Protein AF-A0A973DVW7-F1 (afdb_monomer)

Sequence (199 aa):
SVHVRGVDGTDPVAVGAATQEGRRRCHQLAQFLRSDVPGFEAAHMAMLSPTVGVRETRKLQGMYRVTGADLAQATKFADGIVACDNPIDDVMRAEGDMTHDAAIGAGEYYTIPFRSLLPEHIDNLMFAGRILSADPVAFASVRGMPQCMAMGQATGTAAAMAVRGGLRVQEVSHAALVEALIGQGINRIGGADTRPHAA

Solvent-accessible surface area (backbone atoms only — not comparable to full-atom values): 11500 Å² total; per-residue (Å²): 137,83,86,82,80,95,62,55,64,83,38,71,67,48,42,50,54,46,26,52,52,47,51,53,53,51,52,51,50,55,48,46,40,35,77,74,37,91,91,26,67,87,64,75,88,87,79,76,74,96,58,65,84,75,90,70,76,83,61,50,71,27,69,31,65,45,36,47,64,45,42,56,67,33,33,59,32,62,41,6,62,34,58,45,69,60,44,36,54,59,85,80,58,97,62,93,68,86,60,81,51,65,45,45,62,93,92,51,50,23,36,47,41,51,50,20,30,29,44,79,84,50,54,86,51,73,51,51,32,85,41,41,16,45,39,77,60,26,44,42,28,67,50,44,69,70,46,23,52,38,36,40,54,49,50,54,53,46,49,56,50,14,66,75,67,75,42,40,58,85,67,47,56,50,63,61,46,37,52,53,41,41,75,72,70,53,66,53,44,41,43,46,90,61,69,80,81,82,128

Radius of gyration: 20.77 Å; Cα contacts (8 Å, |Δi|>4): 286; chains: 1; bounding box: 51×30×54 Å

Foldseek 3Di:
DDDDPPFAPVDPVSQVVVFVVRVVVVVVVLVCCCPPPPPCVVPDDPDDDPTDDDDDHAAAAFPDAAELVQLLVLAADLLFQDKFQFFQQPPHDPDDDRDSPRSYDVPGIHGDGLRQQHHPPQQLDGHFALRGRYDNRVSSGQRDPVNRVSRVVLQVLLNVQCVVVVGGSVPRDSNVSQVVSVVVVDPPHRRDNGDDDPD

Mean predicted aligned error: 6.83 Å

pLDDT: mean 88.03, std 15.7, range [36.12, 98.56]

Structure (mmCIF, N/CA/C/O backbone):
data_AF-A0A973DVW7-F1
#
_entry.id   AF-A0A973DVW7-F1
#
loop_
_atom_site.group_PDB
_atom_site.id
_atom_site.type_symbol
_atom_site.label_atom_id
_atom_site.label_alt_id
_atom_site.label_comp_id
_atom_site.label_asym_id
_atom_site.label_entity_id
_atom_site.label_seq_id
_atom_site.pdbx_PDB_ins_code
_atom_site.Cartn_x
_atom_site.Cartn_y
_atom_site.Cartn_z
_atom_site.occupancy
_atom_site.B_iso_or_equiv
_atom_site.auth_seq_id
_atom_site.auth_comp_id
_atom_site.auth_asym_id
_atom_site.auth_atom_id
_atom_site.pdbx_PDB_model_num
ATOM 1 N N . SER A 1 1 ? 13.465 -0.119 -17.360 1.00 72.81 1 SER A N 1
ATOM 2 C CA . SER A 1 1 ? 12.097 -0.526 -17.754 1.00 72.81 1 SER A CA 1
ATOM 3 C C . SER A 1 1 ? 11.571 0.451 -18.792 1.00 72.81 1 SER A C 1
ATOM 5 O O . SER A 1 1 ? 12.087 1.558 -18.877 1.00 72.81 1 SER A O 1
ATOM 7 N N . VAL A 1 2 ? 10.572 0.064 -19.587 1.00 86.94 2 VAL A N 1
ATOM 8 C CA . VAL A 1 2 ? 9.832 1.003 -20.448 1.00 86.94 2 VAL A CA 1
ATOM 9 C C . VAL A 1 2 ? 8.499 1.338 -19.791 1.00 86.94 2 VAL A C 1
ATOM 11 O O . VAL A 1 2 ? 7.902 0.484 -19.135 1.00 86.94 2 VAL A O 1
ATOM 14 N N . HIS A 1 3 ? 8.027 2.568 -19.970 1.00 88.56 3 HIS A N 1
ATOM 15 C CA . HIS A 1 3 ? 6.759 3.029 -19.411 1.00 88.56 3 HIS A CA 1
ATOM 16 C C . HIS A 1 3 ? 5.823 3.477 -20.531 1.00 88.56 3 HIS A C 1
ATOM 18 O O . HIS A 1 3 ? 6.256 4.125 -21.486 1.00 88.56 3 HIS A O 1
ATOM 24 N N . VAL A 1 4 ? 4.541 3.136 -20.399 1.00 90.56 4 VAL A N 1
ATOM 25 C CA . VAL A 1 4 ? 3.448 3.621 -21.248 1.00 90.56 4 VAL A CA 1
ATOM 26 C C . VAL A 1 4 ? 2.468 4.334 -20.322 1.00 90.56 4 VAL A C 1
ATOM 28 O O . VAL A 1 4 ? 2.001 3.747 -19.349 1.00 90.56 4 VAL A O 1
ATOM 31 N N . ARG A 1 5 ? 2.234 5.623 -20.572 1.00 89.38 5 ARG A N 1
ATOM 32 C CA . ARG A 1 5 ? 1.398 6.499 -19.737 1.00 89.38 5 ARG A CA 1
ATOM 33 C C . ARG A 1 5 ? 0.046 6.735 -20.412 1.00 89.38 5 ARG A C 1
ATOM 35 O O . ARG A 1 5 ? -0.072 6.539 -21.617 1.00 89.38 5 ARG A O 1
ATOM 42 N N . GLY A 1 6 ? -0.945 7.177 -19.637 1.00 89.12 6 GLY A N 1
ATOM 43 C CA . GLY A 1 6 ? -2.271 7.536 -20.160 1.00 89.12 6 GLY A CA 1
ATOM 44 C C . GLY A 1 6 ? -3.107 6.343 -20.631 1.00 89.12 6 GLY A C 1
ATOM 45 O O . GLY A 1 6 ? -3.931 6.493 -21.524 1.00 89.12 6 GLY A O 1
ATOM 46 N N . VAL A 1 7 ? -2.873 5.159 -20.063 1.00 92.50 7 VAL A N 1
ATOM 47 C CA . VAL A 1 7 ? -3.598 3.926 -20.399 1.00 92.50 7 VAL A CA 1
ATOM 48 C C . VAL A 1 7 ? -4.612 3.641 -19.301 1.00 92.50 7 VAL A C 1
ATOM 50 O O . VAL A 1 7 ? -4.238 3.585 -18.128 1.00 92.50 7 VAL A O 1
ATOM 53 N N . ASP A 1 8 ? -5.873 3.421 -19.670 1.00 93.50 8 ASP A N 1
ATOM 54 C CA . ASP A 1 8 ? -6.875 2.907 -18.737 1.00 93.50 8 ASP A CA 1
ATOM 55 C C . ASP A 1 8 ? -6.573 1.436 -18.423 1.00 93.50 8 ASP A C 1
ATOM 57 O O . ASP A 1 8 ? -6.767 0.545 -19.247 1.00 93.50 8 ASP A O 1
ATOM 61 N N . GLY A 1 9 ? -6.081 1.175 -17.210 1.00 93.25 9 GLY A N 1
ATOM 62 C CA . GLY A 1 9 ? -5.779 -0.179 -16.745 1.00 93.25 9 GLY A CA 1
ATOM 63 C C . GLY A 1 9 ? -7.011 -1.055 -16.492 1.00 93.25 9 GLY A C 1
ATOM 64 O O . GLY A 1 9 ? -6.847 -2.229 -16.165 1.00 93.25 9 GLY A O 1
ATOM 65 N N . THR A 1 10 ? -8.225 -0.506 -16.603 1.00 93.81 10 THR A N 1
ATOM 66 C CA . THR A 1 10 ? -9.494 -1.240 -16.485 1.00 93.81 10 THR A CA 1
ATOM 67 C C . THR A 1 10 ? -10.090 -1.644 -17.834 1.00 93.81 10 THR A C 1
ATOM 69 O O . THR A 1 10 ? -11.014 -2.457 -17.858 1.00 93.81 10 THR A O 1
ATOM 72 N N . ASP A 1 11 ? -9.530 -1.149 -18.942 1.00 96.12 11 ASP A N 1
ATOM 73 C CA . ASP A 1 11 ? -9.903 -1.543 -20.298 1.00 96.12 11 ASP A CA 1
ATOM 74 C C . ASP A 1 11 ? -8.901 -2.578 -20.860 1.00 96.12 11 ASP A C 1
ATOM 76 O O . ASP A 1 11 ? -7.733 -2.253 -21.110 1.00 96.12 11 ASP A O 1
ATOM 80 N N . PRO A 1 12 ? -9.324 -3.836 -21.101 1.00 95.00 12 PRO A N 1
ATOM 81 C CA . PRO A 1 12 ? -8.440 -4.864 -21.643 1.00 95.00 12 PRO A CA 1
ATOM 82 C C . PRO A 1 12 ? -7.919 -4.532 -23.050 1.00 95.00 12 PRO A C 1
ATOM 84 O O . PRO A 1 12 ? -6.812 -4.951 -23.397 1.00 95.00 12 PRO A O 1
ATOM 87 N N . VAL A 1 13 ? -8.671 -3.771 -23.855 1.00 97.44 13 VAL A N 1
ATOM 88 C CA . VAL A 1 13 ? -8.241 -3.353 -25.196 1.00 97.44 13 VAL A CA 1
ATOM 89 C C . VAL A 1 13 ? -7.106 -2.337 -25.082 1.00 97.44 13 VAL A C 1
ATOM 91 O O . VAL A 1 13 ? -6.066 -2.503 -25.727 1.00 97.44 13 VAL A O 1
ATOM 94 N N . ALA A 1 14 ? -7.252 -1.342 -24.201 1.00 96.75 14 ALA A N 1
ATOM 95 C CA . ALA A 1 14 ? -6.207 -0.362 -23.914 1.00 96.75 14 ALA A CA 1
ATOM 96 C C . ALA A 1 14 ? -4.931 -1.016 -23.355 1.00 96.75 14 ALA A C 1
ATOM 98 O O . ALA A 1 14 ? -3.827 -0.713 -23.815 1.00 96.75 14 ALA A O 1
ATOM 99 N N . VAL A 1 15 ? -5.058 -1.969 -22.423 1.00 96.62 15 VAL A N 1
ATOM 100 C CA . VAL A 1 15 ? -3.918 -2.742 -21.891 1.00 96.62 15 VAL A CA 1
ATOM 101 C C . VAL A 1 15 ? -3.243 -3.576 -22.987 1.00 96.62 15 VAL A C 1
ATOM 103 O O . VAL A 1 15 ? -2.010 -3.664 -23.035 1.00 96.62 15 VAL A O 1
ATOM 106 N N . GLY A 1 16 ? -4.022 -4.159 -23.901 1.00 96.75 16 GLY A N 1
ATOM 107 C CA . GLY A 1 16 ? -3.506 -4.878 -25.066 1.00 96.75 16 GLY A CA 1
ATOM 108 C C . GLY A 1 16 ? -2.679 -3.976 -25.985 1.00 96.75 16 GLY A C 1
ATOM 109 O O . GLY A 1 16 ? -1.539 -4.311 -26.318 1.00 96.75 16 GLY A O 1
ATOM 110 N N . ALA A 1 17 ? -3.205 -2.799 -26.331 1.00 96.88 17 ALA A N 1
ATOM 111 C CA . ALA A 1 17 ? -2.494 -1.806 -27.136 1.00 96.88 17 ALA A CA 1
ATOM 112 C C . ALA A 1 17 ? -1.205 -1.322 -26.446 1.00 96.88 17 ALA A C 1
ATOM 114 O O . ALA A 1 17 ? -0.133 -1.303 -27.057 1.00 96.88 17 ALA A O 1
ATOM 115 N N . ALA A 1 18 ? -1.276 -1.023 -25.146 1.00 96.56 18 ALA A N 1
ATOM 116 C CA . ALA A 1 18 ? -0.122 -0.636 -24.340 1.00 96.56 18 ALA A CA 1
ATOM 117 C C . ALA A 1 18 ? 0.942 -1.739 -24.264 1.00 96.56 18 ALA A C 1
ATOM 119 O O . ALA A 1 18 ? 2.138 -1.450 -24.260 1.00 96.56 18 ALA A O 1
ATOM 120 N N . THR A 1 19 ? 0.524 -3.007 -24.251 1.00 96.50 19 THR A N 1
ATOM 121 C CA . THR A 1 19 ? 1.439 -4.153 -24.293 1.00 96.50 19 THR A CA 1
ATOM 122 C C . THR A 1 19 ? 2.231 -4.191 -25.592 1.00 96.50 19 THR A C 1
ATOM 124 O O . THR A 1 19 ? 3.449 -4.369 -25.549 1.00 96.50 19 THR A O 1
ATOM 127 N N . GLN A 1 20 ? 1.582 -3.979 -26.739 1.00 96.56 20 GLN A N 1
ATOM 128 C CA . GLN A 1 20 ? 2.284 -3.942 -28.025 1.00 96.56 20 GLN A CA 1
ATOM 129 C C . GLN A 1 20 ? 3.268 -2.772 -28.098 1.00 96.56 20 GLN A C 1
ATOM 131 O O . GLN A 1 20 ? 4.420 -2.954 -28.493 1.00 96.56 20 GLN A O 1
ATOM 136 N N . GLU A 1 21 ? 2.854 -1.595 -27.629 1.00 96.38 21 GLU A N 1
ATOM 137 C CA . GLU A 1 21 ? 3.727 -0.424 -27.571 1.00 96.38 21 GLU A CA 1
ATOM 138 C C . GLU A 1 21 ? 4.925 -0.640 -26.631 1.00 96.38 21 GLU A C 1
ATOM 140 O O . GLU A 1 21 ? 6.064 -0.327 -26.982 1.00 96.38 21 GLU A O 1
ATOM 145 N N . GLY A 1 22 ? 4.704 -1.244 -25.461 1.00 95.38 22 GLY A N 1
ATOM 146 C CA . GLY A 1 22 ? 5.771 -1.616 -24.534 1.00 95.38 22 GLY A CA 1
ATOM 147 C C . GLY A 1 22 ? 6.777 -2.580 -25.168 1.00 95.38 22 GLY A C 1
ATOM 148 O O . GLY A 1 22 ? 7.983 -2.357 -25.082 1.00 95.38 22 GLY A O 1
ATOM 149 N N . ARG A 1 23 ? 6.302 -3.612 -25.880 1.00 95.56 23 ARG A N 1
ATOM 150 C CA . ARG A 1 23 ? 7.172 -4.556 -26.605 1.00 95.56 23 ARG A CA 1
ATOM 151 C C . ARG A 1 23 ? 7.989 -3.860 -27.690 1.00 95.56 23 ARG A C 1
ATOM 153 O O . ARG A 1 23 ? 9.191 -4.106 -27.785 1.00 95.56 23 ARG A O 1
ATOM 160 N N . ARG A 1 24 ? 7.367 -2.958 -28.457 1.00 95.81 24 ARG A N 1
ATOM 161 C CA . ARG A 1 24 ? 8.049 -2.148 -29.475 1.00 95.81 24 ARG A CA 1
ATOM 162 C C . ARG A 1 24 ? 9.186 -1.326 -28.856 1.00 95.81 24 ARG A C 1
ATOM 164 O O . ARG A 1 24 ? 10.310 -1.397 -29.347 1.00 95.81 24 ARG A O 1
ATOM 171 N N . ARG A 1 25 ? 8.931 -0.620 -27.744 1.00 95.69 25 ARG A N 1
ATOM 172 C CA . ARG A 1 25 ? 9.954 0.160 -27.012 1.00 95.69 25 ARG A CA 1
ATOM 173 C C . ARG A 1 25 ? 11.076 -0.717 -26.455 1.00 95.69 25 ARG A C 1
ATOM 175 O O . ARG A 1 25 ? 12.239 -0.345 -26.564 1.00 95.69 25 ARG A O 1
ATOM 182 N N . CYS A 1 26 ? 10.753 -1.885 -25.893 1.00 95.25 26 CYS A N 1
ATOM 183 C CA . CYS A 1 26 ? 11.767 -2.833 -25.421 1.00 95.25 26 CYS A CA 1
ATOM 184 C C . CYS A 1 26 ? 12.679 -3.303 -26.557 1.00 95.25 26 CYS A C 1
ATOM 186 O O . CYS A 1 26 ? 13.891 -3.370 -26.377 1.00 95.25 26 CYS A O 1
ATOM 188 N N . HIS A 1 27 ? 12.111 -3.600 -27.730 1.00 95.12 27 HIS A N 1
ATOM 189 C CA . HIS A 1 27 ? 12.901 -4.019 -28.883 1.00 95.12 27 HIS A CA 1
ATOM 190 C C . HIS A 1 27 ? 13.818 -2.897 -29.386 1.00 95.12 27 HIS A C 1
ATOM 192 O O . HIS A 1 27 ? 14.985 -3.155 -29.660 1.00 95.12 27 HIS A O 1
ATOM 198 N N . GLN A 1 28 ? 13.329 -1.654 -29.435 1.00 95.44 28 GLN A N 1
ATOM 199 C CA . GLN A 1 28 ? 14.154 -0.490 -29.782 1.00 95.44 28 GLN A CA 1
ATOM 200 C C . GLN A 1 28 ? 15.311 -0.288 -28.800 1.00 95.44 28 GLN A C 1
ATOM 202 O O . GLN A 1 28 ? 16.440 -0.072 -29.227 1.00 95.44 28 GLN A O 1
ATOM 207 N N . LEU A 1 29 ? 15.054 -0.417 -27.493 1.00 94.88 29 LEU A N 1
ATOM 208 C CA . LEU A 1 29 ? 16.110 -0.341 -26.485 1.00 94.88 29 LEU A CA 1
ATOM 209 C C . LEU A 1 29 ? 17.137 -1.468 -26.662 1.00 94.88 29 LEU A C 1
ATOM 211 O O . LEU A 1 29 ? 18.333 -1.217 -26.599 1.00 94.88 29 LEU A O 1
ATOM 215 N N . ALA A 1 30 ? 16.690 -2.700 -26.921 1.00 95.06 30 ALA A N 1
ATOM 216 C CA . ALA A 1 30 ? 17.590 -3.826 -27.164 1.00 95.06 30 ALA A CA 1
ATOM 217 C C . ALA A 1 30 ? 18.442 -3.637 -28.432 1.00 95.06 30 ALA A C 1
ATOM 219 O O . ALA A 1 30 ? 19.604 -4.036 -28.448 1.00 95.06 30 ALA A O 1
ATOM 220 N N . GLN A 1 31 ? 17.880 -3.030 -29.482 1.00 95.81 31 GLN A N 1
ATOM 221 C CA . GLN A 1 31 ? 18.626 -2.665 -30.686 1.00 95.81 31 GLN A CA 1
ATOM 222 C C . GLN A 1 31 ? 19.691 -1.615 -30.371 1.00 95.81 31 GLN A C 1
ATOM 224 O O . GLN A 1 31 ? 20.856 -1.875 -30.643 1.00 95.81 31 GLN A O 1
ATOM 229 N N . PHE A 1 32 ? 19.304 -0.512 -29.722 1.00 96.25 32 PHE A N 1
ATOM 230 C CA . PHE A 1 32 ? 20.219 0.553 -29.304 1.00 96.25 32 PHE A CA 1
ATOM 231 C C . PHE A 1 32 ? 21.378 0.022 -28.453 1.00 96.25 32 PHE A C 1
ATOM 233 O O . PHE A 1 32 ? 22.535 0.320 -28.723 1.00 96.25 32 PHE A O 1
ATOM 240 N N . LEU A 1 33 ? 21.089 -0.823 -27.456 1.00 96.44 33 LEU A N 1
ATOM 241 C CA . LEU A 1 33 ? 22.137 -1.425 -26.630 1.00 96.44 33 LEU A CA 1
ATOM 242 C C . LEU A 1 33 ? 23.157 -2.191 -27.483 1.00 96.44 33 LEU A C 1
ATOM 244 O O . LEU A 1 33 ? 24.350 -2.065 -27.256 1.00 96.44 33 LEU A O 1
ATOM 248 N N . ARG A 1 34 ? 22.711 -2.948 -28.490 1.00 96.81 34 ARG A N 1
ATOM 249 C CA . ARG A 1 34 ? 23.616 -3.717 -29.355 1.00 96.81 34 ARG A CA 1
ATOM 250 C C . ARG A 1 34 ? 24.407 -2.861 -30.343 1.00 96.81 34 ARG A C 1
ATOM 252 O O . ARG A 1 34 ? 25.511 -3.258 -30.698 1.00 96.81 34 ARG A O 1
ATOM 259 N N . SER A 1 35 ? 23.826 -1.775 -30.858 1.00 97.19 35 SER A N 1
ATOM 260 C CA . SER A 1 35 ? 24.464 -0.939 -31.883 1.00 97.19 35 SER A CA 1
ATOM 261 C C . SER A 1 35 ? 25.356 0.156 -31.312 1.00 97.19 35 SER A C 1
ATOM 263 O O . SER A 1 35 ? 26.336 0.516 -31.959 1.00 97.19 35 SER A O 1
ATOM 265 N N . ASP A 1 36 ? 25.034 0.675 -30.126 1.00 97.44 36 ASP A N 1
ATOM 266 C CA . ASP A 1 36 ? 25.602 1.929 -29.624 1.00 97.44 36 ASP A CA 1
ATOM 267 C C . ASP A 1 36 ? 26.318 1.792 -28.270 1.00 97.44 36 ASP A C 1
ATOM 269 O O . ASP A 1 36 ? 27.044 2.705 -27.876 1.00 97.44 36 ASP A O 1
ATOM 273 N N . VAL A 1 37 ? 26.144 0.678 -27.543 1.00 97.38 37 VAL A N 1
ATOM 274 C CA . VAL A 1 37 ? 26.772 0.474 -26.225 1.00 9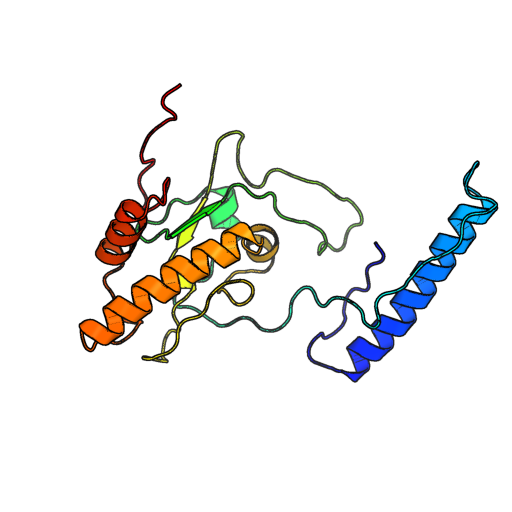7.38 37 VAL A CA 1
ATOM 275 C C . VAL A 1 37 ? 27.891 -0.571 -26.318 1.00 97.38 37 VAL A C 1
ATOM 277 O O . VAL A 1 37 ? 27.604 -1.755 -26.505 1.00 97.38 37 VAL A O 1
ATOM 280 N N . PRO A 1 38 ? 29.169 -0.173 -26.149 1.00 97.44 38 PRO A N 1
ATOM 281 C CA . PRO A 1 38 ? 30.293 -1.106 -26.183 1.00 97.44 38 PRO A CA 1
ATOM 282 C C . PRO A 1 38 ? 30.131 -2.269 -25.195 1.00 97.44 38 PRO A C 1
ATOM 284 O O . PRO A 1 38 ? 29.793 -2.063 -24.027 1.00 97.44 38 PRO A O 1
ATOM 287 N N . GLY A 1 39 ? 30.399 -3.490 -25.660 1.00 97.50 39 GLY A N 1
ATOM 288 C CA . GLY A 1 39 ? 30.283 -4.725 -24.876 1.00 97.50 39 GLY A CA 1
ATOM 289 C C . GLY A 1 39 ? 28.909 -5.406 -24.935 1.00 97.50 39 GLY A C 1
ATOM 290 O O . GLY A 1 39 ? 28.747 -6.490 -24.370 1.00 97.50 39 GLY A O 1
ATOM 291 N N . PHE A 1 40 ? 27.918 -4.809 -25.607 1.00 97.38 40 PHE A N 1
ATOM 292 C CA . PHE A 1 40 ? 26.573 -5.376 -25.788 1.00 97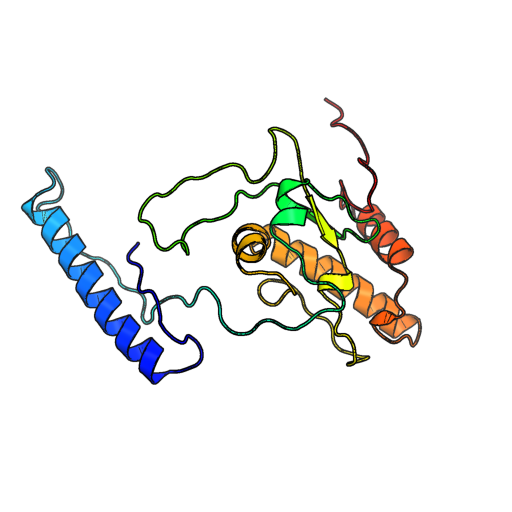.38 40 PHE A CA 1
ATOM 293 C C . PHE A 1 40 ? 26.336 -5.964 -27.190 1.00 97.38 40 PHE A C 1
ATOM 295 O O . PHE A 1 40 ? 25.218 -6.371 -27.503 1.00 97.38 40 PHE A O 1
ATOM 302 N N . GLU A 1 41 ? 27.355 -6.081 -28.038 1.00 97.31 41 GLU A N 1
ATOM 303 C CA . GLU A 1 41 ? 27.223 -6.451 -29.456 1.00 97.31 41 GLU A CA 1
ATOM 304 C C . GLU A 1 41 ? 26.578 -7.840 -29.643 1.00 97.31 41 GLU A C 1
ATOM 306 O O . GLU A 1 41 ? 25.754 -8.051 -30.541 1.00 97.31 41 GLU A O 1
ATOM 311 N N . ALA A 1 42 ? 26.914 -8.777 -28.748 1.00 96.88 42 ALA A N 1
ATOM 312 C CA . ALA A 1 42 ? 26.372 -10.137 -28.701 1.00 96.88 42 ALA A CA 1
ATOM 313 C C . ALA A 1 42 ? 25.179 -10.299 -27.733 1.00 96.88 42 ALA A C 1
ATOM 315 O O . ALA A 1 42 ? 24.688 -11.415 -27.531 1.00 96.88 42 ALA A O 1
ATOM 316 N N . ALA A 1 43 ? 24.706 -9.211 -27.115 1.00 96.25 43 ALA A N 1
ATOM 317 C CA . ALA A 1 43 ? 23.561 -9.261 -26.217 1.00 96.25 43 ALA A CA 1
ATOM 318 C C . ALA A 1 43 ? 22.284 -9.628 -26.985 1.00 96.25 43 ALA A C 1
ATOM 320 O O . ALA A 1 43 ? 22.087 -9.265 -28.145 1.00 96.25 43 ALA A O 1
ATOM 321 N N . HIS A 1 44 ? 21.375 -10.326 -26.314 1.00 94.06 44 HIS A N 1
ATOM 322 C CA . HIS A 1 44 ? 20.056 -10.642 -26.845 1.00 94.06 44 HIS A CA 1
ATOM 323 C C . HIS A 1 44 ? 19.004 -10.494 -25.750 1.00 94.06 44 HIS A C 1
ATOM 325 O O . HIS A 1 44 ? 19.278 -10.612 -24.556 1.00 94.06 44 HIS A O 1
ATOM 331 N N . MET A 1 45 ? 17.771 -10.225 -26.165 1.00 93.19 45 MET A N 1
ATOM 332 C CA . MET A 1 45 ? 16.645 -10.116 -25.248 1.00 93.19 45 MET A CA 1
ATOM 333 C C . MET A 1 45 ? 16.191 -11.519 -24.840 1.00 93.19 45 MET A C 1
ATOM 335 O O . MET A 1 45 ? 15.608 -12.234 -25.650 1.00 93.19 45 MET A O 1
ATOM 339 N N . ALA A 1 46 ? 16.462 -11.908 -23.593 1.00 94.50 46 ALA A N 1
ATOM 340 C CA . ALA A 1 46 ? 16.148 -13.249 -23.103 1.00 94.50 46 ALA A CA 1
ATOM 341 C C . ALA A 1 46 ? 14.637 -13.490 -22.954 1.00 94.50 46 ALA A C 1
ATOM 343 O O . ALA A 1 46 ? 14.139 -14.545 -23.337 1.00 94.50 46 ALA A O 1
ATOM 344 N N . MET A 1 47 ? 13.897 -12.523 -22.396 1.00 92.62 47 MET A N 1
ATOM 345 C CA . MET A 1 47 ? 12.459 -12.651 -22.135 1.00 92.62 47 MET A CA 1
ATOM 346 C C . MET A 1 47 ? 11.741 -11.299 -22.156 1.00 92.62 47 MET A C 1
ATOM 348 O O . MET A 1 47 ? 12.335 -10.252 -21.897 1.00 92.62 47 MET A O 1
ATOM 352 N N . LEU A 1 48 ? 10.430 -11.346 -22.405 1.00 91.56 48 LEU A N 1
ATOM 353 C CA . LEU A 1 48 ? 9.497 -10.238 -22.218 1.00 91.56 48 LEU A CA 1
ATOM 354 C C . LEU A 1 48 ? 8.284 -10.712 -21.416 1.00 91.56 48 LEU A C 1
ATOM 356 O O . LEU A 1 48 ? 7.825 -11.840 -21.579 1.00 91.56 48 LEU A O 1
ATOM 360 N N . SER A 1 49 ? 7.743 -9.824 -20.580 1.00 90.62 49 SER A N 1
ATOM 361 C CA . SER A 1 49 ? 6.485 -10.078 -19.872 1.00 90.62 49 SER A CA 1
ATOM 362 C C . SER A 1 49 ? 5.335 -10.291 -20.871 1.00 90.62 49 SER A C 1
ATOM 364 O O . SER A 1 49 ? 5.284 -9.599 -21.898 1.00 90.62 49 SER A O 1
ATOM 366 N N . PRO A 1 50 ? 4.377 -11.196 -20.587 1.00 92.00 50 PRO A N 1
ATOM 367 C CA . PRO A 1 50 ? 3.217 -11.400 -21.451 1.00 92.00 50 PRO A CA 1
ATOM 368 C C . PRO A 1 50 ? 2.359 -10.133 -21.585 1.00 92.00 50 PRO A C 1
ATOM 370 O O . PRO A 1 50 ? 1.837 -9.889 -22.672 1.00 92.00 50 PRO A O 1
ATOM 373 N N . THR A 1 51 ? 2.278 -9.310 -20.532 1.00 93.62 51 THR A N 1
ATOM 374 C CA . THR A 1 51 ? 1.514 -8.051 -20.488 1.00 93.62 51 THR A CA 1
ATOM 375 C C . THR A 1 51 ? 2.296 -6.928 -19.800 1.00 93.62 51 THR A C 1
ATOM 377 O O . THR A 1 51 ? 3.261 -7.183 -19.068 1.00 93.62 51 THR A O 1
ATOM 380 N N . VAL A 1 52 ? 1.879 -5.680 -20.013 1.00 93.06 52 VAL A N 1
ATOM 381 C CA . VAL A 1 52 ? 2.345 -4.545 -19.204 1.00 93.06 52 VAL A CA 1
ATOM 382 C C . VAL A 1 52 ? 1.846 -4.654 -17.764 1.00 93.06 52 VAL A C 1
ATOM 384 O O . VAL A 1 52 ? 0.713 -5.048 -17.497 1.00 93.06 52 VAL A O 1
ATOM 387 N N . GLY A 1 53 ? 2.702 -4.278 -16.815 1.00 91.31 53 GLY A N 1
ATOM 388 C CA . GLY A 1 53 ? 2.311 -4.170 -15.414 1.00 91.31 53 GLY A CA 1
ATOM 389 C C . GLY A 1 53 ? 1.479 -2.911 -15.179 1.00 91.31 53 GLY A C 1
ATOM 390 O O . GLY A 1 53 ? 1.982 -1.800 -15.351 1.00 91.31 53 GLY A O 1
ATOM 391 N N . VAL A 1 54 ? 0.226 -3.075 -14.753 1.00 89.94 54 VAL A N 1
ATOM 392 C CA . VAL A 1 54 ? -0.646 -1.956 -14.373 1.00 89.94 54 VAL A CA 1
ATOM 393 C C . VAL A 1 54 ? -0.249 -1.448 -12.986 1.00 89.94 54 VAL A C 1
ATOM 395 O O . VAL A 1 54 ? -0.211 -2.216 -12.022 1.00 89.94 54 VAL A O 1
ATOM 398 N N . ARG A 1 55 ?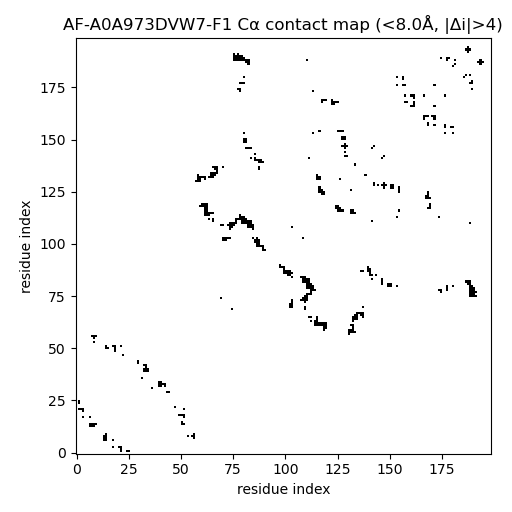 0.080 -0.154 -12.882 1.00 84.81 55 ARG A N 1
ATOM 399 C CA . ARG A 1 55 ? 0.565 0.450 -11.628 1.00 84.81 55 ARG A CA 1
ATOM 400 C C . ARG A 1 55 ? -0.556 0.916 -10.702 1.00 84.81 55 ARG A C 1
ATOM 402 O O . ARG A 1 55 ? -0.409 0.793 -9.489 1.00 84.81 55 ARG A O 1
ATOM 409 N N . GLU A 1 56 ? -1.649 1.423 -11.263 1.00 84.50 56 GLU A N 1
ATOM 410 C CA . GLU A 1 56 ? -2.782 1.979 -10.522 1.00 84.50 56 GLU A CA 1
ATOM 411 C C . GLU A 1 56 ? -4.069 1.853 -11.351 1.00 84.50 56 GLU A C 1
ATOM 413 O O . GLU A 1 56 ? -4.024 1.948 -12.577 1.00 84.50 56 GLU A O 1
ATOM 418 N N . THR A 1 57 ? -5.201 1.601 -10.687 1.00 88.12 57 THR A N 1
ATOM 419 C CA . THR A 1 57 ? -6.544 1.604 -11.295 1.00 88.12 57 THR A CA 1
ATOM 420 C C . THR A 1 57 ? -7.552 2.235 -10.325 1.00 88.12 57 THR A C 1
ATOM 422 O O . THR A 1 57 ? -7.420 3.401 -9.966 1.00 88.12 57 THR A O 1
ATOM 425 N N . ARG A 1 58 ? -8.553 1.472 -9.872 1.00 87.25 58 ARG A N 1
ATOM 426 C CA . ARG A 1 58 ? -9.561 1.890 -8.901 1.00 87.25 58 ARG A CA 1
ATOM 427 C C . ARG A 1 58 ? -9.026 1.676 -7.489 1.00 87.25 58 ARG A C 1
ATOM 429 O O . ARG A 1 58 ? -8.379 0.668 -7.211 1.00 87.25 58 ARG A O 1
ATOM 436 N N . LYS A 1 59 ? -9.346 2.609 -6.598 1.00 86.38 59 LYS A N 1
ATOM 437 C CA . LYS A 1 59 ? -9.091 2.514 -5.157 1.00 86.38 59 LYS A CA 1
ATOM 438 C C . LYS A 1 59 ? -10.419 2.586 -4.424 1.00 86.38 59 LYS A C 1
ATOM 440 O O . LYS A 1 59 ? -11.354 3.221 -4.914 1.00 86.38 59 LYS A O 1
ATOM 445 N N . LEU A 1 60 ? -10.503 1.922 -3.277 1.00 85.00 60 LEU A N 1
ATOM 446 C CA . LEU A 1 60 ? -11.674 2.057 -2.423 1.00 85.00 60 LEU A CA 1
ATOM 447 C C . LEU A 1 60 ? -11.606 3.388 -1.679 1.00 85.00 60 LEU A C 1
ATOM 449 O O . LEU A 1 60 ? -10.538 3.814 -1.238 1.00 85.00 60 LEU A O 1
ATOM 453 N N . GLN A 1 61 ? -12.759 4.038 -1.554 1.00 90.88 61 GLN A N 1
ATOM 454 C CA . GLN A 1 61 ? -12.908 5.192 -0.683 1.00 90.88 61 GLN A CA 1
ATOM 455 C C . GLN A 1 61 ? -13.027 4.692 0.753 1.00 90.88 61 GLN A C 1
ATOM 457 O O . GLN A 1 61 ? -13.979 3.991 1.102 1.00 90.88 61 GLN A O 1
ATOM 462 N N . GLY A 1 62 ? -12.018 5.015 1.555 1.00 94.00 62 GLY A N 1
ATOM 463 C CA . GLY A 1 62 ? -12.030 4.739 2.981 1.00 94.00 62 GLY A CA 1
ATOM 464 C C . GLY A 1 62 ? -12.470 5.938 3.802 1.00 94.00 62 GLY A C 1
ATOM 465 O O . GLY A 1 62 ? -12.453 7.065 3.313 1.00 94.00 62 GLY A O 1
ATOM 466 N N . MET A 1 63 ? -12.767 5.696 5.079 1.00 96.75 63 MET A N 1
ATOM 467 C CA . MET A 1 63 ? -13.116 6.729 6.066 1.00 96.75 63 MET A CA 1
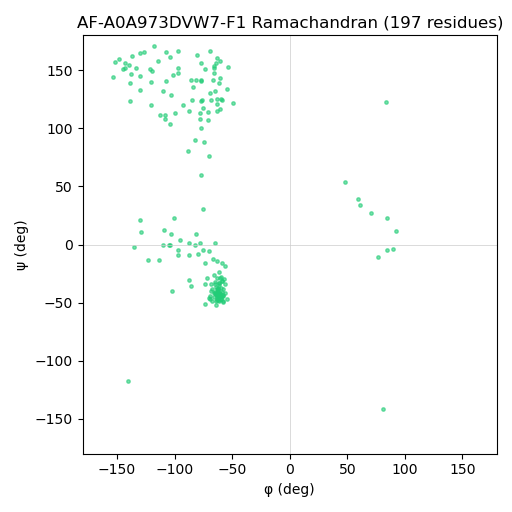ATOM 468 C C . MET A 1 63 ? -12.037 7.815 6.208 1.00 96.75 63 MET A C 1
ATOM 470 O O . MET A 1 63 ? -12.289 8.894 6.738 1.00 96.75 63 MET A O 1
ATOM 474 N N . TYR A 1 64 ? -10.819 7.529 5.751 1.00 97.38 64 TYR A N 1
ATOM 475 C CA . TYR A 1 64 ? -9.764 8.510 5.568 1.00 97.38 64 TYR A CA 1
ATOM 476 C C . TYR A 1 64 ? -9.027 8.264 4.256 1.00 97.38 64 TYR A C 1
ATOM 478 O O . TYR A 1 64 ? -8.836 7.120 3.841 1.00 97.38 64 TYR A O 1
ATOM 486 N N . ARG A 1 65 ? -8.570 9.341 3.620 1.00 96.88 65 ARG A N 1
ATOM 487 C CA . ARG A 1 65 ? -7.724 9.292 2.428 1.00 96.88 65 ARG A CA 1
ATOM 488 C C . ARG A 1 65 ? -6.351 9.836 2.790 1.00 96.88 65 ARG A C 1
ATOM 490 O O . ARG A 1 65 ? -6.232 11.028 3.035 1.00 96.88 65 ARG A O 1
ATOM 497 N N . VAL A 1 66 ? -5.340 8.968 2.809 1.00 96.00 66 VAL A N 1
ATOM 498 C CA . VAL A 1 66 ? -3.950 9.373 3.074 1.00 96.00 66 VAL A CA 1
ATOM 499 C C . VAL A 1 66 ? -3.469 10.288 1.953 1.00 96.00 66 VAL A C 1
ATOM 5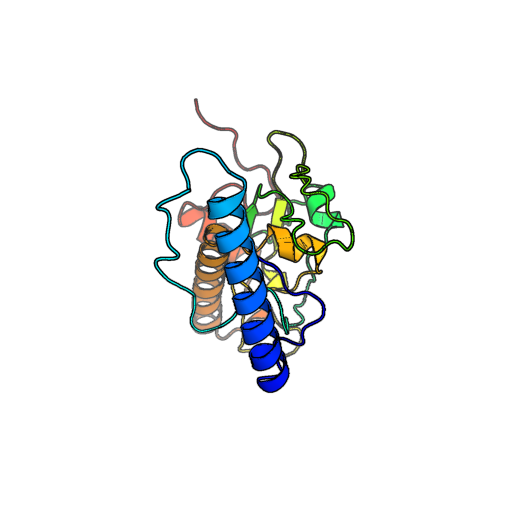01 O O . VAL A 1 66 ? -3.656 9.972 0.774 1.00 96.00 66 VAL A O 1
ATOM 504 N N . THR A 1 67 ? -2.863 11.413 2.312 1.00 94.12 67 THR A N 1
ATOM 505 C CA . THR A 1 67 ? -2.451 12.449 1.365 1.00 94.12 67 THR A CA 1
ATOM 506 C C . THR A 1 67 ? -0.942 12.613 1.292 1.00 94.12 67 THR A C 1
ATOM 508 O O . THR A 1 67 ? -0.215 12.280 2.228 1.00 94.12 67 THR A O 1
ATOM 511 N N . GLY A 1 68 ? -0.450 13.171 0.184 1.00 90.25 68 GLY A N 1
ATOM 512 C CA . GLY A 1 68 ? 0.957 13.567 0.082 1.00 90.25 68 GLY A CA 1
ATOM 513 C C . GLY A 1 68 ? 1.377 14.562 1.175 1.00 90.25 68 GLY A C 1
ATOM 514 O O . GLY A 1 68 ? 2.523 14.537 1.614 1.00 90.25 68 GLY A O 1
ATOM 515 N N . ALA A 1 69 ? 0.445 15.389 1.663 1.00 90.44 69 ALA A N 1
ATOM 516 C CA . ALA A 1 69 ? 0.692 16.311 2.770 1.00 90.44 69 ALA A CA 1
ATOM 517 C C . ALA A 1 69 ? 0.930 15.575 4.097 1.00 90.44 69 ALA A C 1
ATOM 519 O O . ALA A 1 69 ? 1.829 15.960 4.840 1.00 90.44 69 ALA A O 1
ATOM 520 N N . ASP A 1 70 ? 0.198 14.487 4.361 1.00 92.69 70 ASP A N 1
ATOM 521 C CA . ASP A 1 70 ? 0.428 13.652 5.547 1.00 92.69 70 ASP A CA 1
ATOM 522 C C . ASP A 1 70 ? 1.829 13.034 5.533 1.00 92.69 70 ASP A C 1
ATOM 524 O O . ASP A 1 70 ? 2.482 12.936 6.569 1.00 92.69 70 ASP A O 1
ATOM 528 N N . LEU A 1 71 ? 2.310 12.632 4.354 1.00 89.75 71 LEU A N 1
ATOM 529 C CA . LEU A 1 71 ? 3.671 12.125 4.194 1.00 89.75 71 LEU A CA 1
ATOM 530 C C . LEU A 1 71 ? 4.691 13.240 4.421 1.00 89.75 71 LEU A C 1
ATOM 532 O O . LEU A 1 71 ? 5.594 13.055 5.224 1.00 89.75 71 LEU A O 1
ATOM 536 N N . ALA A 1 72 ? 4.514 14.404 3.791 1.00 85.25 72 ALA A N 1
ATOM 537 C CA . ALA A 1 72 ? 5.428 15.542 3.926 1.00 85.25 72 ALA A CA 1
ATOM 538 C C . ALA A 1 72 ? 5.532 16.070 5.369 1.00 85.25 72 ALA A C 1
ATOM 540 O O . ALA A 1 72 ? 6.590 16.528 5.794 1.00 85.25 72 ALA A O 1
ATOM 541 N N . GLN A 1 73 ? 4.443 15.989 6.136 1.00 89.06 73 GLN A N 1
ATOM 542 C CA . GLN A 1 73 ? 4.409 16.333 7.562 1.00 89.06 73 GLN A CA 1
ATOM 543 C C . GLN A 1 73 ? 4.908 15.204 8.465 1.00 89.06 73 GLN A C 1
ATOM 545 O O . GLN A 1 73 ? 4.927 15.358 9.686 1.00 89.06 73 GLN A O 1
ATOM 550 N N . ALA A 1 74 ? 5.293 14.072 7.873 1.00 89.50 74 ALA A N 1
ATOM 551 C CA . ALA A 1 74 ? 5.633 12.851 8.567 1.00 89.50 74 ALA A CA 1
ATOM 552 C C . ALA A 1 74 ? 4.558 12.516 9.617 1.00 89.50 74 ALA A C 1
ATOM 554 O O . ALA A 1 74 ? 4.858 12.401 10.797 1.00 89.50 74 ALA A O 1
ATOM 555 N N . THR A 1 75 ? 3.281 12.445 9.239 1.00 92.56 75 THR A N 1
ATOM 556 C CA . THR A 1 75 ? 2.176 12.358 10.205 1.00 92.56 75 THR A CA 1
ATOM 557 C C . THR A 1 75 ? 2.154 11.013 10.942 1.00 92.56 75 THR A C 1
ATOM 559 O O . THR A 1 75 ? 2.177 9.929 10.346 1.00 92.56 75 THR A O 1
ATOM 562 N N . LYS A 1 76 ? 2.059 11.084 12.276 1.00 94.62 76 LYS A N 1
ATOM 563 C CA . LYS A 1 76 ? 1.880 9.944 13.187 1.00 94.62 76 LYS A CA 1
ATOM 564 C C . LYS A 1 76 ? 0.423 9.939 13.652 1.00 94.62 76 LYS A C 1
ATOM 566 O O . LYS A 1 76 ? 0.020 10.755 14.475 1.00 94.62 76 LYS A O 1
ATOM 571 N N . PHE A 1 77 ? -0.387 9.045 13.098 1.00 96.25 77 PHE A N 1
ATOM 572 C CA . PHE A 1 77 ? -1.795 8.927 13.458 1.00 96.25 77 PHE A CA 1
ATOM 573 C C . PHE A 1 77 ? -1.953 8.107 14.737 1.00 96.25 77 PHE A C 1
ATOM 575 O O . PHE A 1 77 ? -1.272 7.097 14.910 1.00 96.25 77 PHE A O 1
ATOM 582 N N . ALA A 1 78 ? -2.892 8.498 15.601 1.00 95.75 78 ALA A N 1
ATOM 583 C CA . ALA A 1 78 ? -3.213 7.752 16.822 1.00 95.75 78 ALA A CA 1
ATOM 584 C C . ALA A 1 78 ? -3.669 6.312 16.523 1.00 95.75 78 ALA A C 1
ATOM 586 O O . ALA A 1 78 ? -3.395 5.397 17.288 1.00 95.75 78 ALA A O 1
ATOM 587 N N . ASP A 1 79 ? -4.315 6.106 15.376 1.00 97.38 79 ASP A N 1
ATOM 588 C CA . ASP A 1 79 ? -4.698 4.803 14.836 1.00 97.38 79 ASP A CA 1
ATOM 589 C C . ASP A 1 79 ? -3.738 4.304 13.742 1.00 97.38 79 ASP A C 1
ATOM 591 O O . ASP A 1 79 ? -4.121 3.505 12.888 1.00 97.38 79 ASP A O 1
ATOM 595 N N . GLY A 1 80 ? -2.495 4.793 13.727 1.00 97.56 80 GLY A N 1
ATOM 596 C CA . GLY A 1 80 ? -1.455 4.348 12.806 1.00 97.56 80 GLY A CA 1
ATOM 597 C C . GLY A 1 80 ? -1.117 2.877 13.036 1.00 97.56 80 GLY A C 1
ATOM 598 O O . GLY A 1 80 ? -0.775 2.513 14.153 1.00 97.56 80 GLY A O 1
ATOM 599 N N . ILE A 1 81 ? -1.194 2.053 11.989 1.00 97.06 81 ILE A N 1
ATOM 600 C CA . ILE A 1 81 ? -0.985 0.589 12.035 1.00 97.06 81 ILE A CA 1
ATOM 601 C C . ILE A 1 81 ? 0.262 0.117 11.282 1.00 97.06 81 ILE A C 1
ATOM 603 O O . ILE A 1 81 ? 0.674 -1.033 11.418 1.00 97.06 81 ILE A O 1
ATOM 607 N N . VAL A 1 82 ? 0.857 0.989 10.468 1.00 96.12 82 VAL A N 1
ATOM 608 C CA . VAL A 1 82 ? 2.064 0.695 9.691 1.00 96.12 82 VAL A CA 1
ATOM 609 C C . VAL A 1 82 ? 2.977 1.906 9.753 1.00 96.12 82 VAL A C 1
ATOM 611 O O . VAL A 1 82 ? 2.552 2.983 9.343 1.00 96.12 82 VAL A O 1
ATOM 614 N N . ALA A 1 83 ? 4.212 1.732 10.218 1.00 94.12 83 ALA A N 1
ATOM 615 C CA . ALA A 1 83 ? 5.267 2.737 10.114 1.00 94.12 83 ALA A CA 1
ATOM 616 C C . ALA A 1 83 ? 5.945 2.647 8.740 1.00 94.12 83 ALA A C 1
ATOM 618 O O . ALA A 1 83 ? 6.233 1.549 8.264 1.00 94.12 83 ALA A O 1
ATOM 619 N N . CYS A 1 84 ? 6.175 3.790 8.100 1.00 90.31 84 CYS A N 1
ATOM 620 C CA . CYS A 1 84 ? 6.708 3.870 6.746 1.00 90.31 84 CYS A CA 1
ATOM 621 C C . CYS A 1 84 ? 7.737 4.995 6.622 1.00 90.31 84 CYS A C 1
ATOM 623 O O . CYS A 1 84 ? 7.503 6.105 7.096 1.00 90.31 84 CYS A O 1
ATOM 625 N N . ASP A 1 85 ? 8.819 4.725 5.904 1.00 86.31 85 ASP A N 1
ATOM 626 C CA . ASP A 1 85 ? 9.870 5.685 5.555 1.00 86.31 85 ASP A CA 1
ATOM 627 C C . ASP A 1 85 ? 10.185 5.698 4.047 1.00 86.31 85 ASP A C 1
ATOM 629 O O . ASP A 1 85 ? 11.163 6.294 3.598 1.00 86.31 85 ASP A O 1
ATOM 633 N N . ASN A 1 86 ? 9.345 5.039 3.243 1.00 79.94 86 ASN A N 1
ATOM 634 C CA . ASN A 1 86 ? 9.570 4.905 1.813 1.00 79.94 86 ASN A CA 1
ATOM 635 C C . ASN A 1 86 ? 9.587 6.276 1.105 1.00 79.94 86 ASN A C 1
ATOM 637 O O . ASN A 1 86 ? 8.715 7.120 1.353 1.00 79.94 86 ASN A O 1
ATOM 641 N N . PRO A 1 87 ? 10.512 6.484 0.149 1.00 73.69 87 PRO A N 1
ATOM 642 C CA . PRO A 1 87 ? 10.455 7.648 -0.722 1.00 73.69 87 PRO A CA 1
ATOM 643 C C . PRO A 1 87 ? 9.192 7.598 -1.591 1.00 73.69 87 PRO A C 1
ATOM 645 O O . PRO A 1 87 ? 8.636 6.527 -1.860 1.00 73.69 87 PRO A O 1
ATOM 648 N N . ILE A 1 88 ? 8.744 8.763 -2.056 1.00 71.25 88 ILE A N 1
ATOM 649 C CA . ILE A 1 88 ? 7.684 8.837 -3.062 1.00 71.25 88 ILE A CA 1
ATOM 650 C C . ILE A 1 88 ? 8.271 8.343 -4.389 1.00 71.25 88 ILE A C 1
ATOM 652 O O . ILE A 1 88 ? 9.197 8.929 -4.939 1.00 71.25 88 ILE A O 1
ATOM 656 N N . ASP A 1 89 ? 7.757 7.211 -4.875 1.00 63.50 89 ASP A N 1
ATOM 657 C CA . ASP A 1 89 ? 8.172 6.597 -6.139 1.00 63.50 89 ASP A CA 1
ATOM 658 C C . ASP A 1 89 ? 7.601 7.398 -7.323 1.00 63.50 89 ASP A C 1
ATOM 660 O O . ASP A 1 89 ? 6.500 7.119 -7.809 1.00 63.50 89 ASP A O 1
ATOM 664 N N . ASP A 1 90 ? 8.339 8.418 -7.768 1.00 59.84 90 ASP A N 1
ATOM 665 C CA . ASP A 1 90 ? 7.881 9.469 -8.691 1.00 59.84 90 ASP A CA 1
ATOM 666 C C . ASP A 1 90 ? 7.767 9.043 -10.177 1.00 59.84 90 ASP A C 1
ATOM 668 O O . ASP A 1 90 ? 7.907 9.824 -11.115 1.00 59.84 90 ASP A O 1
ATOM 672 N N . VAL A 1 91 ? 7.460 7.768 -10.445 1.00 50.59 91 VAL A N 1
ATOM 673 C CA . VAL A 1 91 ? 7.371 7.207 -11.815 1.00 50.59 91 VAL A CA 1
ATOM 674 C C . VAL A 1 91 ? 6.204 7.812 -12.627 1.00 50.59 91 VAL A C 1
ATOM 676 O O . VAL A 1 91 ? 6.122 7.641 -13.851 1.00 50.59 91 VAL A O 1
ATOM 679 N N . MET A 1 92 ? 5.286 8.528 -11.964 1.00 41.28 92 MET A N 1
ATOM 680 C CA . MET A 1 92 ? 4.013 9.000 -12.525 1.00 41.28 92 MET A CA 1
ATOM 681 C C . MET A 1 92 ? 3.963 10.506 -12.860 1.00 41.28 92 MET A C 1
ATOM 683 O O . MET A 1 92 ? 2.941 10.945 -13.390 1.00 41.28 92 MET A O 1
ATOM 687 N N . ARG A 1 93 ? 5.023 11.303 -12.634 1.00 50.69 93 ARG A N 1
ATOM 688 C CA . ARG A 1 93 ? 5.060 12.719 -13.066 1.00 50.69 93 ARG A CA 1
ATOM 689 C C . ARG A 1 93 ? 5.235 12.888 -14.578 1.00 50.69 93 ARG A C 1
ATOM 691 O O . ARG A 1 93 ? 5.810 12.047 -15.265 1.00 50.69 93 ARG A O 1
ATOM 698 N N . ALA A 1 94 ? 4.704 13.995 -15.103 1.00 45.56 94 ALA A N 1
ATOM 699 C CA . ALA A 1 94 ? 4.731 14.353 -16.523 1.00 45.56 94 ALA A CA 1
ATOM 700 C C . ALA A 1 94 ? 6.151 14.632 -17.058 1.00 45.56 94 ALA A C 1
ATOM 702 O O . ALA A 1 94 ? 6.405 14.411 -18.241 1.00 45.56 94 ALA A O 1
ATOM 703 N N . GLU A 1 95 ? 7.071 15.044 -16.187 1.00 44.84 95 GLU A N 1
ATOM 704 C CA . GLU A 1 95 ? 8.453 15.396 -16.522 1.00 44.84 95 GLU A CA 1
ATOM 705 C C . GLU A 1 95 ? 9.396 14.211 -16.256 1.00 44.84 95 GLU A C 1
ATOM 707 O O . GLU A 1 95 ? 9.115 13.347 -15.428 1.00 44.84 95 GLU A O 1
ATOM 712 N N . GLY A 1 96 ? 10.456 14.095 -17.057 1.00 39.94 96 GLY A N 1
ATOM 713 C CA . GLY A 1 96 ? 11.307 12.903 -17.156 1.00 39.94 96 GLY A CA 1
ATOM 714 C C . GLY A 1 96 ? 12.380 12.750 -16.076 1.00 39.94 96 GLY A C 1
ATOM 715 O O . GLY A 1 96 ? 13.228 11.874 -16.232 1.00 39.94 96 GLY A O 1
ATOM 716 N N . ASP A 1 97 ? 12.364 13.573 -15.027 1.00 39.66 97 ASP A N 1
ATOM 717 C CA . ASP A 1 97 ? 13.345 13.495 -13.946 1.00 39.66 97 ASP A CA 1
ATOM 718 C C . ASP A 1 97 ? 12.934 12.457 -12.899 1.00 39.66 97 ASP A C 1
ATOM 720 O O . ASP A 1 97 ? 11.840 12.489 -12.342 1.00 39.66 97 ASP A O 1
ATOM 724 N N . MET A 1 98 ? 13.836 11.512 -12.645 1.00 40.44 98 MET A N 1
ATOM 725 C CA . MET A 1 98 ? 13.732 10.550 -11.553 1.00 40.44 98 MET A CA 1
ATOM 726 C C . MET A 1 98 ? 14.378 11.171 -10.313 1.00 40.44 98 MET A C 1
ATOM 728 O O . MET A 1 98 ? 15.535 10.869 -10.014 1.00 40.44 98 MET A O 1
ATOM 732 N N . THR A 1 99 ? 13.676 12.041 -9.588 1.00 44.34 99 THR A N 1
ATOM 733 C CA . THR A 1 99 ? 14.139 12.433 -8.255 1.00 44.34 99 THR A CA 1
ATOM 734 C C . THR A 1 99 ? 13.598 11.445 -7.227 1.00 44.34 99 THR A C 1
ATOM 736 O O . THR A 1 99 ? 12.399 11.313 -6.997 1.00 44.34 99 THR A O 1
ATOM 739 N N . HIS A 1 100 ? 14.505 10.702 -6.592 1.00 50.31 100 HIS A N 1
ATOM 740 C CA . HIS A 1 100 ? 14.216 10.018 -5.333 1.00 50.31 100 HIS A CA 1
ATOM 741 C C . HIS A 1 100 ? 14.250 11.052 -4.205 1.00 50.31 100 HIS A C 1
ATOM 743 O O . HIS A 1 100 ? 15.079 10.961 -3.300 1.00 50.31 100 HIS A O 1
ATOM 749 N N . ASP A 1 101 ? 13.397 12.072 -4.286 1.00 50.47 101 ASP A N 1
ATOM 750 C CA . ASP A 1 101 ? 13.310 13.047 -3.211 1.00 50.47 101 ASP A CA 1
ATOM 751 C C . ASP A 1 101 ? 12.716 12.345 -1.994 1.00 50.47 101 ASP A C 1
ATOM 753 O O . ASP A 1 101 ? 11.656 11.707 -2.047 1.00 50.47 101 ASP A O 1
ATOM 757 N N . ALA A 1 102 ? 13.452 12.404 -0.886 1.00 53.88 102 ALA A N 1
ATOM 758 C CA . ALA A 1 102 ? 12.968 11.882 0.373 1.00 53.88 102 ALA A CA 1
ATOM 759 C C . ALA A 1 102 ? 11.687 12.648 0.729 1.00 53.88 102 ALA A C 1
ATOM 761 O O . ALA A 1 102 ? 11.707 13.859 0.936 1.00 53.88 102 ALA A O 1
ATOM 762 N N . ALA A 1 103 ? 10.563 11.933 0.788 1.00 59.44 103 ALA A N 1
ATOM 763 C CA . ALA A 1 103 ? 9.265 12.507 1.142 1.00 59.44 103 ALA A CA 1
ATOM 764 C C . ALA A 1 103 ? 9.233 13.062 2.577 1.00 59.44 103 ALA A C 1
ATOM 766 O O . ALA A 1 103 ? 8.305 13.774 2.948 1.00 59.44 103 ALA A O 1
ATOM 767 N N . ILE A 1 104 ? 10.237 12.696 3.374 1.00 69.12 104 ILE A N 1
ATOM 768 C CA . ILE A 1 104 ? 10.385 12.958 4.799 1.00 69.12 104 ILE A CA 1
ATOM 769 C C . ILE A 1 104 ? 11.855 13.238 5.125 1.00 69.12 104 ILE A C 1
ATOM 771 O O . ILE A 1 104 ? 12.757 12.806 4.405 1.00 69.12 104 ILE A O 1
ATOM 775 N N . GLY A 1 105 ? 12.098 13.957 6.222 1.00 68.50 105 GLY A N 1
ATOM 776 C CA . GLY A 1 105 ? 13.449 14.230 6.715 1.00 68.50 105 GLY A CA 1
ATOM 777 C C . GLY A 1 105 ? 14.223 12.956 7.078 1.00 68.50 105 GLY A C 1
ATOM 778 O O . GLY A 1 105 ? 13.644 11.905 7.348 1.00 68.50 105 GLY A O 1
ATOM 779 N N . ALA A 1 106 ? 15.554 13.040 7.104 1.00 73.88 106 ALA A N 1
ATOM 780 C CA . ALA A 1 106 ? 16.394 11.910 7.494 1.00 73.88 106 ALA A CA 1
ATOM 781 C C . ALA A 1 106 ? 16.056 11.435 8.921 1.00 73.88 106 ALA A C 1
ATOM 783 O O . ALA A 1 106 ? 16.112 12.219 9.865 1.00 73.88 106 ALA A O 1
ATOM 784 N N . GLY A 1 107 ? 15.726 10.149 9.069 1.00 75.88 107 GLY A N 1
ATOM 785 C CA . GLY A 1 107 ? 15.340 9.548 10.351 1.00 75.88 107 GLY A CA 1
ATOM 786 C C . GLY A 1 107 ? 13.862 9.713 10.725 1.00 75.88 107 GLY A C 1
ATOM 787 O O . GLY A 1 107 ? 13.431 9.124 11.716 1.00 75.88 107 GLY A O 1
ATOM 788 N N . GLU A 1 108 ? 13.082 10.450 9.934 1.00 85.56 108 GLU A N 1
ATOM 789 C CA . GLU A 1 108 ? 11.634 10.553 10.110 1.00 85.56 108 GLU A CA 1
ATOM 790 C C . GLU A 1 108 ? 10.902 9.346 9.516 1.00 85.56 108 GLU A C 1
ATOM 792 O O . GLU A 1 108 ? 11.428 8.592 8.699 1.00 85.56 108 GLU A O 1
ATOM 797 N N . TYR A 1 109 ? 9.648 9.181 9.929 1.00 90.81 109 TYR A N 1
ATOM 798 C CA . TYR A 1 109 ? 8.700 8.226 9.357 1.00 90.81 109 TYR A CA 1
ATOM 799 C C . TYR A 1 109 ? 7.283 8.785 9.469 1.00 90.81 109 TYR A C 1
ATOM 801 O O . TYR A 1 109 ? 7.002 9.657 10.292 1.00 90.81 109 TYR A O 1
ATOM 809 N N . TYR A 1 110 ? 6.369 8.272 8.661 1.00 92.56 110 TYR A N 1
ATOM 810 C CA . TYR A 1 110 ? 4.936 8.521 8.792 1.00 92.56 110 TYR A CA 1
ATOM 811 C C . TYR A 1 110 ? 4.216 7.201 9.067 1.00 92.56 110 TYR A C 1
ATOM 813 O O . TYR A 1 110 ? 4.803 6.118 8.989 1.00 92.56 110 TYR A O 1
ATOM 821 N N . THR A 1 111 ? 2.932 7.278 9.400 1.00 95.88 111 THR A N 1
ATOM 822 C CA . THR A 1 111 ? 2.116 6.081 9.639 1.00 95.88 111 THR A CA 1
ATOM 823 C C . THR A 1 111 ? 0.909 6.013 8.714 1.00 95.88 111 THR A C 1
ATOM 825 O O . THR A 1 111 ? 0.382 7.038 8.291 1.00 95.88 111 THR A O 1
ATOM 828 N N . ILE A 1 112 ? 0.457 4.798 8.400 1.00 96.88 112 ILE A N 1
ATOM 829 C CA . ILE A 1 112 ? -0.809 4.566 7.693 1.00 96.88 112 ILE A CA 1
ATOM 830 C C . ILE A 1 112 ? -1.907 4.364 8.748 1.00 96.88 112 ILE A C 1
ATOM 832 O O . ILE A 1 112 ? -1.783 3.433 9.548 1.00 96.88 112 ILE A O 1
ATOM 836 N N . PRO A 1 113 ? -2.965 5.194 8.787 1.00 97.50 113 PRO A N 1
ATOM 837 C CA . PRO A 1 113 ? -4.029 5.064 9.776 1.00 97.50 113 PRO A CA 1
ATOM 838 C C . PRO A 1 113 ? -4.984 3.923 9.420 1.00 97.50 113 PRO A C 1
ATOM 840 O O . PRO A 1 113 ? -5.338 3.749 8.251 1.00 97.50 113 PRO A O 1
ATOM 843 N N . PHE A 1 114 ? -5.461 3.177 10.416 1.00 97.81 114 PHE A N 1
ATOM 844 C CA . PHE A 1 114 ? -6.367 2.043 10.212 1.00 97.81 114 PHE A CA 1
ATOM 845 C C . PHE A 1 114 ? -7.654 2.439 9.484 1.00 97.81 114 PHE A C 1
ATOM 847 O O . PHE A 1 114 ? -8.087 1.745 8.571 1.00 97.81 114 PHE A O 1
ATOM 854 N N . ARG A 1 115 ? -8.213 3.615 9.785 1.00 97.50 115 ARG A N 1
ATOM 855 C CA . ARG A 1 115 ? -9.390 4.153 9.078 1.00 97.50 115 ARG A CA 1
ATOM 856 C C . ARG A 1 115 ? -9.211 4.346 7.563 1.00 97.50 115 ARG A C 1
ATOM 858 O O . ARG A 1 115 ? -10.203 4.472 6.853 1.00 97.50 115 ARG A O 1
ATOM 865 N N . SER A 1 116 ? -7.980 4.341 7.039 1.00 97.31 116 SER A N 1
ATOM 866 C CA . SER A 1 116 ? -7.732 4.326 5.584 1.00 97.31 116 SER A CA 1
ATOM 867 C C . SER A 1 116 ? -7.981 2.964 4.926 1.00 97.31 116 SER A C 1
ATOM 869 O O . SER A 1 116 ? -7.887 2.865 3.703 1.00 97.31 116 SER A O 1
ATOM 871 N N . LEU A 1 117 ? -8.292 1.938 5.730 1.00 97.50 117 LEU A N 1
ATOM 872 C CA . LEU A 1 117 ? -8.599 0.555 5.350 1.00 97.50 117 LEU A CA 1
ATOM 873 C C . LEU A 1 117 ? -10.081 0.179 5.561 1.00 97.50 117 LEU A C 1
ATOM 875 O O . LEU A 1 117 ? -10.480 -0.961 5.305 1.00 97.50 117 LEU A O 1
ATOM 879 N N . LEU A 1 118 ? -10.886 1.127 6.054 1.00 97.25 118 LEU A N 1
ATOM 880 C CA . LEU A 1 118 ? -12.290 0.940 6.413 1.00 97.25 118 LEU A CA 1
ATOM 881 C C . LEU A 1 118 ? -13.203 1.680 5.432 1.00 97.25 118 LEU A C 1
ATOM 883 O O . LEU A 1 118 ? -12.956 2.859 5.180 1.00 97.25 118 LEU A O 1
ATOM 887 N N . PRO A 1 119 ? -14.266 1.056 4.900 1.00 95.00 119 PRO A N 1
ATOM 888 C CA . PRO A 1 119 ? -15.250 1.740 4.067 1.00 95.00 119 PRO A CA 1
ATOM 889 C C . PRO A 1 119 ? -16.199 2.585 4.927 1.00 95.00 119 PRO A C 1
ATOM 891 O O . PRO A 1 119 ? -16.431 2.280 6.096 1.00 95.00 119 PRO A O 1
ATOM 894 N N . GLU A 1 120 ? -16.816 3.607 4.334 1.00 91.44 120 GLU A N 1
ATOM 895 C CA . GLU A 1 120 ? -17.764 4.483 5.046 1.00 91.44 120 GLU A CA 1
ATOM 896 C C . GLU A 1 120 ? -19.114 3.811 5.362 1.00 91.44 120 GLU A C 1
ATOM 898 O O . GLU A 1 120 ? -19.767 4.180 6.336 1.00 91.44 120 GLU A O 1
ATOM 903 N N . HIS A 1 121 ? -19.555 2.845 4.544 1.00 92.88 121 HIS A N 1
ATOM 904 C CA . HIS A 1 121 ? -20.942 2.342 4.580 1.00 92.88 121 HIS A CA 1
ATOM 905 C C . HIS A 1 121 ? -21.093 0.814 4.526 1.00 92.88 121 HIS A C 1
ATOM 907 O O . HIS A 1 121 ? -22.217 0.318 4.521 1.00 92.88 121 HIS A O 1
ATOM 913 N N . ILE A 1 122 ? -19.997 0.058 4.409 1.00 95.69 122 ILE A N 1
ATOM 914 C CA . ILE A 1 122 ? -20.054 -1.408 4.299 1.00 95.69 122 ILE A CA 1
ATOM 915 C C . ILE A 1 122 ? -19.548 -2.011 5.603 1.00 95.69 122 ILE A C 1
ATOM 917 O O . ILE A 1 122 ? -18.357 -1.984 5.898 1.00 95.69 122 ILE A O 1
ATOM 921 N N . ASP A 1 123 ? -20.459 -2.574 6.379 1.00 95.75 123 ASP A N 1
ATOM 922 C CA . ASP A 1 123 ? -20.205 -2.885 7.787 1.00 95.75 123 ASP A CA 1
ATOM 923 C C . ASP A 1 123 ? -19.406 -4.182 8.023 1.00 95.75 123 ASP A C 1
ATOM 925 O O . ASP A 1 123 ? -18.993 -4.469 9.146 1.00 95.75 123 ASP A O 1
ATOM 929 N N . ASN A 1 124 ? -19.164 -4.968 6.970 1.00 95.50 124 ASN A N 1
ATOM 930 C CA . ASN A 1 124 ? -18.512 -6.282 7.016 1.00 95.50 124 ASN A CA 1
ATOM 931 C C . ASN A 1 124 ? -17.360 -6.440 6.003 1.00 95.50 124 ASN A C 1
ATOM 933 O O . ASN A 1 124 ? -16.996 -7.563 5.650 1.00 95.50 124 ASN A O 1
ATOM 937 N N . LEU A 1 125 ? -16.791 -5.331 5.521 1.00 95.06 125 LEU A N 1
ATOM 938 C CA . LEU A 1 125 ? -15.706 -5.322 4.539 1.00 95.06 125 LEU A CA 1
ATOM 939 C C . LEU A 1 125 ? -14.564 -4.425 5.012 1.00 95.06 125 LEU A C 1
ATOM 941 O O . LEU A 1 125 ? -14.784 -3.277 5.367 1.00 95.06 125 LEU A O 1
ATOM 945 N N . MET A 1 126 ? -13.333 -4.916 4.934 1.00 96.06 126 MET A N 1
ATOM 946 C CA . MET A 1 126 ? -12.120 -4.109 5.083 1.00 96.06 126 MET A CA 1
ATOM 947 C C . MET A 1 126 ? -11.178 -4.400 3.923 1.00 96.06 126 MET A C 1
ATOM 949 O O . MET A 1 126 ? -11.335 -5.398 3.215 1.00 96.06 126 MET A O 1
ATOM 953 N N . PHE A 1 127 ? -10.188 -3.542 3.729 1.00 93.81 127 PHE A N 1
ATOM 954 C CA . PHE A 1 127 ? -9.246 -3.656 2.626 1.00 93.81 127 PHE A CA 1
ATOM 955 C C . PHE A 1 127 ? -7.806 -3.483 3.091 1.00 93.81 127 PHE A C 1
ATOM 957 O O . PHE A 1 127 ? -7.535 -2.806 4.067 1.00 93.81 127 PHE A O 1
ATOM 964 N N . ALA A 1 128 ? -6.863 -4.103 2.386 1.00 95.31 128 ALA A N 1
ATOM 965 C CA . ALA A 1 128 ? -5.447 -4.047 2.729 1.00 95.31 128 ALA A CA 1
ATOM 966 C C . ALA A 1 128 ? -4.575 -4.033 1.471 1.00 95.31 128 ALA A C 1
ATOM 968 O O . ALA A 1 128 ? -4.925 -4.604 0.436 1.00 95.31 128 ALA A O 1
ATOM 969 N N . GLY A 1 129 ? -3.406 -3.406 1.570 1.00 93.81 129 GLY A N 1
ATOM 970 C CA . GLY A 1 129 ? -2.421 -3.371 0.494 1.00 93.81 129 GLY A CA 1
ATOM 971 C C . GLY A 1 129 ? -2.727 -2.320 -0.571 1.00 93.81 129 GLY A C 1
ATOM 972 O O . GLY A 1 129 ? -3.179 -1.223 -0.264 1.00 93.81 129 GLY A O 1
ATOM 973 N N . ARG A 1 130 ? -2.480 -2.647 -1.846 1.00 92.12 130 ARG A N 1
ATOM 974 C CA . ARG A 1 130 ? -2.516 -1.698 -2.984 1.00 92.12 130 ARG A CA 1
ATOM 975 C C . ARG A 1 130 ? -3.896 -1.095 -3.304 1.00 92.12 130 ARG A C 1
ATOM 977 O O . ARG A 1 130 ? -4.005 -0.345 -4.265 1.00 92.12 130 ARG A O 1
ATOM 984 N N . ILE A 1 131 ? -4.932 -1.427 -2.538 1.00 92.31 131 ILE A N 1
ATOM 985 C CA . ILE A 1 131 ? -6.288 -0.880 -2.677 1.00 92.31 131 ILE A CA 1
ATOM 986 C C . ILE A 1 131 ? -6.622 0.164 -1.592 1.00 92.31 131 ILE A C 1
ATOM 988 O O . ILE A 1 131 ? -7.726 0.704 -1.604 1.00 92.31 131 ILE A O 1
ATOM 992 N N . LEU A 1 132 ? -5.690 0.448 -0.666 1.00 93.81 132 LEU A N 1
ATOM 993 C CA . LEU A 1 132 ? -5.888 1.433 0.401 1.00 93.81 132 LEU A CA 1
ATOM 994 C C . LEU A 1 132 ? -6.324 2.808 -0.127 1.00 93.81 132 LEU A C 1
ATOM 996 O O . LEU A 1 132 ? -5.964 3.225 -1.234 1.00 93.81 132 LEU A O 1
ATOM 1000 N N . SER A 1 133 ? -7.046 3.539 0.716 1.00 95.44 133 SER A N 1
ATOM 1001 C CA . SER A 1 133 ? -7.533 4.880 0.407 1.00 95.44 133 SER A CA 1
ATOM 1002 C C . SER A 1 133 ? -6.405 5.911 0.526 1.00 95.44 133 SER A C 1
ATOM 1004 O O . SER A 1 133 ? -6.048 6.355 1.619 1.00 95.44 133 SER A O 1
ATOM 1006 N N . ALA A 1 134 ? -5.831 6.296 -0.615 1.00 94.44 134 ALA A N 1
ATOM 1007 C CA . ALA A 1 134 ? -4.758 7.286 -0.707 1.00 94.44 134 ALA A CA 1
ATOM 1008 C C . ALA A 1 134 ? -4.896 8.162 -1.963 1.00 94.44 134 ALA A C 1
ATOM 1010 O O . ALA A 1 134 ? -5.430 7.729 -2.992 1.00 94.44 134 ALA A O 1
ATOM 1011 N N . ASP A 1 135 ? -4.410 9.401 -1.915 1.00 92.50 135 ASP A N 1
ATOM 1012 C CA . ASP A 1 135 ? -4.208 10.209 -3.121 1.00 92.50 135 ASP A CA 1
ATOM 1013 C C . ASP A 1 135 ? -3.056 9.655 -3.992 1.00 92.50 135 ASP A C 1
ATOM 1015 O O . ASP A 1 135 ? -2.330 8.765 -3.546 1.00 92.50 135 ASP A O 1
ATOM 1019 N N . PRO A 1 136 ? -2.906 10.088 -5.259 1.00 87.69 136 PRO A N 1
ATOM 1020 C CA . PRO A 1 136 ? -1.851 9.568 -6.134 1.00 87.69 136 PRO A CA 1
ATOM 1021 C C . PRO A 1 136 ? -0.423 9.774 -5.601 1.00 87.69 136 PRO A C 1
ATOM 1023 O O . PRO A 1 136 ? 0.439 8.933 -5.845 1.00 87.69 136 PRO A O 1
ATOM 1026 N N . VAL A 1 137 ? -0.175 10.856 -4.853 1.00 87.31 137 VAL A N 1
ATOM 1027 C CA . VAL A 1 137 ? 1.152 11.196 -4.317 1.00 87.31 137 VAL A CA 1
ATOM 1028 C C . VAL A 1 137 ? 1.506 10.262 -3.164 1.00 87.31 137 VAL A C 1
ATOM 1030 O O . VAL A 1 137 ? 2.541 9.602 -3.195 1.00 87.31 137 VAL A O 1
ATOM 1033 N N . ALA A 1 138 ? 0.618 10.124 -2.180 1.00 90.94 138 ALA A N 1
ATOM 1034 C CA . ALA A 1 138 ? 0.792 9.181 -1.083 1.00 90.94 138 ALA A CA 1
ATOM 1035 C C . ALA A 1 138 ? 0.857 7.739 -1.586 1.00 90.94 138 ALA A C 1
ATOM 1037 O O . ALA A 1 138 ? 1.713 6.968 -1.149 1.00 90.94 138 ALA A O 1
ATOM 1038 N N . PHE A 1 139 ? -0.010 7.376 -2.539 1.00 90.94 139 PHE A N 1
ATOM 1039 C CA . PHE A 1 139 ? -0.072 6.026 -3.096 1.00 90.94 139 PHE A CA 1
ATOM 1040 C C . PHE A 1 139 ? 1.271 5.563 -3.667 1.00 90.94 139 PHE A C 1
ATOM 1042 O O . PHE A 1 139 ? 1.616 4.388 -3.551 1.00 90.94 139 PHE A O 1
ATOM 1049 N N . ALA A 1 140 ? 2.058 6.473 -4.242 1.00 86.62 140 ALA A N 1
ATOM 1050 C CA . ALA A 1 140 ? 3.386 6.160 -4.750 1.00 86.62 140 ALA A CA 1
ATOM 1051 C C . ALA A 1 140 ? 4.346 5.630 -3.666 1.00 86.62 140 ALA A C 1
ATOM 1053 O O . ALA A 1 140 ? 5.196 4.808 -3.997 1.00 86.62 140 ALA A O 1
ATOM 1054 N N . SER A 1 141 ? 4.168 6.005 -2.395 1.00 89.31 141 SER A N 1
ATOM 1055 C CA . SER A 1 141 ? 5.037 5.580 -1.288 1.00 89.31 141 SER A CA 1
ATOM 1056 C C . SER A 1 141 ? 4.444 4.456 -0.414 1.00 89.31 141 SER A C 1
ATOM 1058 O O . SER A 1 141 ? 5.118 3.487 -0.068 1.00 89.31 141 SER A O 1
ATOM 1060 N N . VAL A 1 142 ? 3.143 4.499 -0.110 1.00 91.44 142 VAL A N 1
ATOM 1061 C CA . VAL A 1 142 ? 2.496 3.616 0.895 1.00 91.44 142 VAL A CA 1
ATOM 1062 C C . VAL A 1 142 ? 2.207 2.176 0.440 1.00 91.44 142 VAL A C 1
ATOM 1064 O O . VAL A 1 142 ? 1.614 1.392 1.180 1.00 91.44 142 VAL A O 1
ATOM 1067 N N . ARG A 1 143 ? 2.580 1.807 -0.790 1.00 89.94 143 ARG A N 1
ATOM 1068 C CA . ARG A 1 143 ? 2.142 0.561 -1.452 1.00 89.94 143 ARG A CA 1
ATOM 1069 C C . ARG A 1 143 ? 3.228 -0.504 -1.617 1.00 89.94 143 ARG A C 1
ATOM 1071 O O . ARG A 1 143 ? 3.038 -1.453 -2.383 1.00 89.94 143 ARG A O 1
ATOM 1078 N N . GLY A 1 144 ? 4.372 -0.341 -0.955 1.00 89.88 144 GLY A N 1
ATOM 1079 C CA . GLY A 1 144 ? 5.428 -1.350 -0.962 1.00 89.88 144 GLY A CA 1
ATOM 1080 C C . GLY A 1 144 ? 4.970 -2.672 -0.329 1.00 89.88 144 GLY A C 1
ATOM 1081 O O . GLY A 1 144 ? 3.971 -2.741 0.394 1.00 89.88 144 GLY A O 1
ATOM 1082 N N . MET A 1 145 ? 5.681 -3.760 -0.639 1.00 92.50 145 MET A N 1
ATOM 1083 C CA . MET A 1 145 ? 5.335 -5.090 -0.121 1.00 92.50 145 MET A CA 1
ATOM 1084 C C . MET A 1 145 ? 5.333 -5.155 1.417 1.00 92.50 145 MET A C 1
ATOM 1086 O O . MET A 1 145 ? 4.364 -5.696 1.952 1.00 92.50 145 MET A O 1
ATOM 1090 N N . PRO A 1 146 ? 6.322 -4.586 2.144 1.00 92.31 146 PRO A N 1
ATOM 1091 C CA . PRO A 1 146 ? 6.299 -4.574 3.608 1.00 92.31 146 PRO A CA 1
ATOM 1092 C C . PRO A 1 146 ? 5.052 -3.891 4.175 1.00 92.31 146 PRO A C 1
ATOM 1094 O O . PRO A 1 146 ? 4.395 -4.437 5.059 1.00 92.31 146 PRO A O 1
ATOM 1097 N N . GLN A 1 147 ? 4.662 -2.752 3.599 1.00 94.31 147 GLN A N 1
ATOM 1098 C CA . GLN A 1 147 ? 3.458 -2.024 3.989 1.00 94.31 147 GLN A CA 1
ATOM 1099 C C . GLN A 1 147 ? 2.201 -2.853 3.727 1.00 94.31 147 GLN A C 1
ATOM 1101 O O . GLN A 1 147 ? 1.325 -2.930 4.583 1.00 94.31 147 GLN A O 1
ATOM 1106 N N . CYS A 1 148 ? 2.113 -3.514 2.568 1.00 95.69 148 CYS A N 1
ATOM 1107 C CA . CYS A 1 148 ? 0.988 -4.391 2.236 1.00 95.69 148 CYS A CA 1
ATOM 1108 C C . CYS A 1 148 ? 0.851 -5.559 3.217 1.00 95.69 148 CYS A C 1
ATOM 1110 O O . CYS A 1 148 ? -0.266 -5.875 3.626 1.00 95.69 148 CYS A O 1
ATOM 1112 N N . MET A 1 149 ? 1.966 -6.173 3.619 1.00 96.25 149 MET A N 1
ATOM 1113 C CA . MET A 1 149 ? 1.958 -7.245 4.616 1.00 96.25 14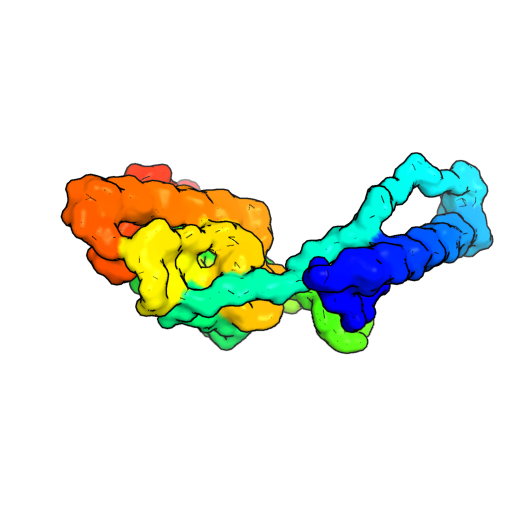9 MET A CA 1
ATOM 1114 C C . MET A 1 149 ? 1.507 -6.733 5.988 1.00 96.25 149 MET A C 1
ATOM 1116 O O . MET A 1 149 ? 0.634 -7.341 6.605 1.00 96.25 149 MET A O 1
ATOM 1120 N N . ALA A 1 150 ? 2.024 -5.585 6.432 1.00 96.31 150 ALA A N 1
ATOM 1121 C CA . ALA A 1 150 ? 1.641 -4.980 7.706 1.00 96.31 150 ALA A CA 1
ATOM 1122 C C . ALA A 1 150 ? 0.162 -4.548 7.732 1.00 96.31 150 ALA A C 1
ATOM 1124 O O . ALA A 1 150 ? -0.549 -4.827 8.697 1.00 96.31 150 ALA A O 1
ATOM 1125 N N . MET A 1 151 ? -0.344 -3.961 6.641 1.00 97.81 151 MET A N 1
ATOM 1126 C CA . MET A 1 151 ? -1.776 -3.684 6.474 1.00 97.81 151 MET A CA 1
ATOM 1127 C C . MET A 1 151 ? -2.614 -4.967 6.562 1.00 97.81 151 MET A C 1
ATOM 1129 O O . MET A 1 151 ? -3.678 -4.964 7.180 1.00 97.81 151 MET A O 1
ATOM 1133 N N . GLY A 1 152 ? -2.139 -6.068 5.969 1.00 98.00 152 GLY A N 1
ATOM 1134 C CA . GLY A 1 152 ? -2.777 -7.382 6.062 1.00 98.00 152 GLY A CA 1
ATOM 1135 C C . GLY A 1 152 ? -2.854 -7.899 7.501 1.00 98.00 152 GLY A C 1
ATOM 1136 O O . GLY A 1 152 ? -3.925 -8.321 7.937 1.00 98.00 152 GLY A O 1
ATOM 1137 N N . GLN A 1 153 ? -1.759 -7.791 8.260 1.00 98.06 153 GLN A N 1
ATOM 1138 C CA . GLN A 1 153 ? -1.708 -8.169 9.678 1.00 98.06 153 GLN A CA 1
ATOM 1139 C C . GLN A 1 153 ? -2.705 -7.361 10.522 1.00 98.06 153 GLN A C 1
ATOM 1141 O O . GLN A 1 153 ? -3.473 -7.931 11.303 1.00 98.06 153 GLN A O 1
ATOM 1146 N N . ALA A 1 154 ? -2.729 -6.038 10.335 1.00 98.19 154 ALA A N 1
ATOM 1147 C CA . ALA A 1 154 ? -3.656 -5.145 11.025 1.00 98.19 154 ALA A CA 1
ATOM 1148 C C . ALA A 1 154 ? -5.116 -5.468 10.692 1.00 98.19 154 ALA A C 1
ATOM 1150 O O . ALA A 1 154 ? -5.938 -5.645 11.589 1.00 98.19 154 ALA A O 1
ATOM 1151 N N . THR A 1 155 ? -5.424 -5.634 9.405 1.00 98.12 155 THR A N 1
ATOM 1152 C CA . THR A 1 155 ? -6.780 -5.944 8.936 1.00 98.12 155 THR A CA 1
ATOM 1153 C C . THR A 1 155 ? -7.257 -7.306 9.439 1.00 98.12 155 THR A C 1
ATOM 1155 O O . THR A 1 155 ? -8.388 -7.425 9.903 1.00 98.12 155 THR A O 1
ATOM 1158 N N . GLY A 1 156 ? -6.402 -8.333 9.413 1.00 98.31 156 GLY A N 1
ATOM 1159 C CA . GLY A 1 156 ? -6.736 -9.659 9.941 1.00 98.31 156 GLY A CA 1
ATOM 1160 C C . GLY A 1 156 ? -6.973 -9.652 11.454 1.00 98.31 156 GLY A C 1
ATOM 1161 O O . GLY A 1 156 ? -7.932 -10.255 11.937 1.00 98.31 156 GLY A O 1
ATOM 1162 N N . THR A 1 157 ? -6.152 -8.908 12.202 1.00 98.56 157 THR A N 1
ATOM 1163 C CA . THR A 1 157 ? -6.331 -8.728 13.653 1.00 98.56 157 THR A CA 1
ATOM 1164 C C . THR A 1 157 ? -7.653 -8.023 13.959 1.00 98.56 157 THR A C 1
ATOM 1166 O O . THR A 1 157 ? -8.432 -8.505 14.785 1.00 98.56 157 THR A O 1
ATOM 1169 N N . ALA A 1 158 ? -7.956 -6.938 13.241 1.00 98.50 158 ALA A N 1
ATOM 1170 C CA . ALA A 1 158 ? -9.212 -6.211 13.379 1.00 98.50 158 ALA A CA 1
ATOM 1171 C C . ALA A 1 158 ? -10.430 -7.073 13.014 1.00 98.50 158 ALA A C 1
ATOM 1173 O O . ALA A 1 158 ? -11.433 -7.045 13.722 1.00 98.50 158 ALA A O 1
ATOM 1174 N N . ALA A 1 159 ? -10.331 -7.905 11.972 1.00 98.44 159 ALA A N 1
ATOM 1175 C CA . ALA A 1 159 ? -11.402 -8.821 11.577 1.00 98.44 159 ALA A CA 1
ATOM 1176 C C . ALA A 1 159 ? -11.718 -9.821 12.698 1.00 98.44 159 ALA A C 1
ATOM 1178 O O . ALA A 1 159 ? -12.882 -10.041 13.032 1.00 98.44 159 ALA A O 1
ATOM 1179 N N . ALA A 1 160 ? -10.688 -10.380 13.339 1.00 98.38 160 ALA A N 1
ATOM 1180 C CA . ALA A 1 160 ? -10.863 -11.278 14.478 1.00 98.38 160 ALA A CA 1
ATOM 1181 C C . ALA A 1 160 ? -11.474 -10.572 15.703 1.00 98.38 160 ALA A C 1
ATOM 1183 O O . ALA A 1 160 ? -12.189 -11.201 16.486 1.00 98.38 160 ALA A O 1
ATOM 1184 N N . MET A 1 161 ? -11.192 -9.282 15.906 1.00 98.31 161 MET A N 1
ATOM 1185 C CA . MET A 1 161 ? -11.842 -8.474 16.945 1.00 98.31 161 MET A CA 1
ATOM 1186 C C . MET A 1 161 ? -13.318 -8.230 16.616 1.00 98.31 161 MET A C 1
ATOM 1188 O O . MET A 1 161 ? -14.166 -8.471 17.473 1.00 98.31 161 MET A O 1
ATOM 1192 N N . ALA A 1 162 ? -13.625 -7.835 15.376 1.00 98.31 162 ALA A N 1
ATOM 1193 C CA . ALA A 1 162 ? -14.988 -7.581 14.916 1.00 98.31 162 ALA A CA 1
ATOM 1194 C C . ALA A 1 162 ? -15.880 -8.820 15.070 1.00 98.31 162 ALA A C 1
ATOM 1196 O O . ALA A 1 162 ? -16.936 -8.750 15.696 1.00 98.31 162 ALA A O 1
ATOM 1197 N N . VAL A 1 163 ? -15.413 -9.981 14.592 1.00 98.25 163 VAL A N 1
ATOM 1198 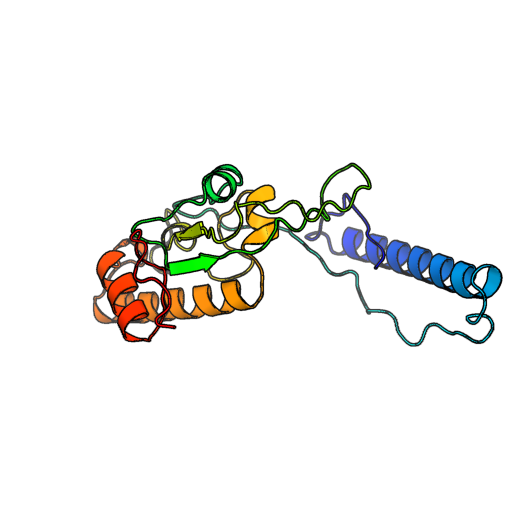C CA . VAL A 1 163 ? -16.158 -11.248 14.679 1.00 98.25 163 VAL A CA 1
ATOM 1199 C C . VAL A 1 163 ? -16.402 -11.665 16.129 1.00 98.25 163 VAL A C 1
ATOM 1201 O O . VAL A 1 163 ? -17.515 -12.057 16.468 1.00 98.25 163 VAL A O 1
ATOM 1204 N N . ARG A 1 164 ? -15.395 -11.562 17.008 1.00 97.88 164 ARG A N 1
ATOM 1205 C CA . ARG A 1 164 ? -15.549 -11.931 18.428 1.00 97.88 164 ARG A CA 1
ATOM 1206 C C . ARG A 1 164 ? -16.475 -10.991 19.192 1.00 97.88 164 ARG A C 1
ATOM 1208 O O . ARG A 1 164 ? -17.152 -11.440 20.109 1.00 97.88 164 ARG A O 1
ATOM 1215 N N . GLY A 1 165 ? -16.479 -9.710 18.837 1.00 97.00 165 GLY A N 1
ATOM 1216 C CA . GLY A 1 165 ? -17.316 -8.701 19.481 1.00 97.00 165 GLY A CA 1
ATOM 1217 C C . GLY A 1 165 ? -18.717 -8.562 18.883 1.00 97.00 165 GLY A C 1
ATOM 1218 O O . GLY A 1 165 ? -19.523 -7.834 19.449 1.00 97.00 165 GLY A O 1
ATOM 1219 N N . GLY A 1 166 ? -19.010 -9.211 17.749 1.00 97.44 166 GLY A N 1
ATOM 1220 C CA . GLY A 1 166 ? -20.244 -8.959 16.999 1.00 97.44 166 GLY A CA 1
ATOM 1221 C C . GLY A 1 166 ? -20.351 -7.508 16.511 1.00 97.44 166 GLY A C 1
ATOM 1222 O O . GLY A 1 166 ? -21.443 -6.950 16.492 1.00 97.44 166 GLY A O 1
ATOM 1223 N N . LEU A 1 167 ? -19.214 -6.893 16.177 1.00 98.00 167 LEU A N 1
ATOM 1224 C CA . LEU A 1 167 ? -19.105 -5.479 15.820 1.00 98.00 167 LEU A CA 1
ATOM 1225 C C . LEU A 1 167 ? -19.110 -5.292 14.305 1.00 98.00 167 LEU A C 1
ATOM 1227 O O . LEU A 1 167 ? -18.593 -6.133 13.562 1.00 98.00 167 LEU A O 1
ATOM 1231 N N . ARG A 1 168 ? -19.593 -4.134 13.853 1.00 98.00 168 ARG A N 1
ATOM 1232 C CA . ARG A 1 168 ? -19.271 -3.642 12.511 1.00 98.00 168 ARG A CA 1
ATOM 1233 C C . ARG A 1 168 ? -17.782 -3.322 12.438 1.00 98.00 168 ARG A C 1
ATOM 1235 O O . ARG A 1 168 ? -17.160 -2.962 13.439 1.00 98.00 168 ARG A O 1
ATOM 1242 N N . VAL A 1 169 ? -17.187 -3.412 11.254 1.00 97.31 169 VAL A N 1
ATOM 1243 C CA . VAL A 1 169 ? -15.738 -3.179 11.097 1.00 97.31 169 VAL A CA 1
ATOM 1244 C C . VAL A 1 169 ? -15.314 -1.762 11.512 1.00 97.31 169 VAL A C 1
ATOM 1246 O O . VAL A 1 169 ? -14.209 -1.579 12.012 1.00 97.31 169 VAL A O 1
ATOM 1249 N N . GLN A 1 170 ? -16.211 -0.779 11.391 1.00 97.00 170 GLN A N 1
ATOM 1250 C CA . GLN A 1 170 ? -16.027 0.614 11.816 1.00 97.00 170 GLN A CA 1
ATOM 1251 C C . GLN A 1 170 ? -16.086 0.804 13.340 1.00 97.00 170 GLN A C 1
ATOM 1253 O O . GLN A 1 170 ? -15.685 1.847 13.845 1.00 97.00 170 GLN A O 1
ATOM 1258 N N . GLU A 1 171 ? -16.605 -0.179 14.076 1.00 97.81 171 GLU A N 1
ATOM 1259 C CA . GLU A 1 171 ? -16.773 -0.131 15.535 1.00 97.81 171 GLU A CA 1
ATOM 1260 C C . GLU A 1 171 ? -15.624 -0.819 16.278 1.00 97.81 171 GLU A C 1
ATOM 1262 O O . GLU A 1 171 ? -15.562 -0.787 17.508 1.00 97.81 171 GLU A O 1
ATOM 1267 N N . VAL A 1 172 ? -14.692 -1.437 15.548 1.00 97.94 172 VAL A N 1
ATOM 1268 C CA . VAL A 1 172 ? -13.469 -1.985 16.134 1.00 97.94 172 VAL A CA 1
ATOM 1269 C C . VAL A 1 172 ? -12.693 -0.851 16.801 1.00 97.94 172 VAL A C 1
ATOM 1271 O O . VAL A 1 172 ? -12.358 0.145 16.168 1.00 97.94 172 VAL A O 1
ATOM 1274 N N . SER A 1 173 ? -12.366 -1.006 18.086 1.00 98.12 173 SER A N 1
ATOM 1275 C CA . SER A 1 173 ? -11.555 -0.018 18.803 1.00 98.12 173 SER A CA 1
ATOM 1276 C C . SER A 1 173 ? -10.159 0.084 18.186 1.00 98.12 173 SER A C 1
ATOM 1278 O O . SER A 1 173 ? -9.368 -0.860 18.252 1.00 98.12 173 SER A O 1
ATOM 1280 N N . HIS A 1 174 ? -9.841 1.250 17.617 1.00 97.50 174 HIS A N 1
ATOM 1281 C CA . HIS A 1 174 ? -8.534 1.507 17.008 1.00 97.50 174 HIS A CA 1
ATOM 1282 C C . HIS A 1 174 ? -7.402 1.414 18.038 1.00 97.50 174 HIS A C 1
ATOM 1284 O O . HIS A 1 174 ? -6.347 0.865 17.736 1.00 97.50 174 HIS A O 1
ATOM 1290 N N . ALA A 1 175 ? -7.632 1.893 19.265 1.00 97.19 175 ALA A N 1
ATOM 1291 C CA . ALA A 1 175 ? -6.654 1.803 20.346 1.00 97.19 175 ALA A CA 1
ATOM 1292 C C . ALA A 1 175 ? -6.364 0.340 20.713 1.00 97.19 175 ALA A C 1
ATOM 1294 O O . ALA A 1 175 ? -5.207 -0.065 20.739 1.00 97.19 175 ALA A O 1
ATOM 1295 N N . ALA A 1 176 ? -7.408 -0.478 20.891 1.00 98.06 176 ALA A N 1
ATOM 1296 C CA . ALA A 1 176 ? -7.238 -1.897 21.202 1.00 98.06 176 ALA A CA 1
ATOM 1297 C C . ALA A 1 176 ? -6.570 -2.670 20.051 1.00 98.06 176 ALA A C 1
ATOM 1299 O O . ALA A 1 176 ? -5.799 -3.597 20.292 1.00 98.06 176 ALA A O 1
ATOM 1300 N N . LEU A 1 177 ? -6.834 -2.286 18.795 1.00 98.44 177 LEU A N 1
ATOM 1301 C CA . LEU A 1 177 ? -6.147 -2.850 17.634 1.00 98.44 177 LEU A CA 1
ATOM 1302 C C . LEU A 1 177 ? -4.651 -2.516 17.657 1.00 98.44 177 LEU A C 1
ATOM 1304 O O . LEU A 1 177 ? -3.822 -3.407 17.491 1.00 98.44 177 LEU A O 1
ATOM 1308 N N . VAL A 1 178 ? -4.305 -1.246 17.873 1.00 97.94 178 VAL A N 1
ATOM 1309 C CA . VAL A 1 178 ? -2.912 -0.795 17.977 1.00 97.94 178 VAL A CA 1
ATOM 1310 C C . VAL A 1 178 ? -2.199 -1.511 19.125 1.00 97.94 178 VAL A C 1
ATOM 1312 O O . VAL A 1 178 ? -1.113 -2.045 18.918 1.00 97.94 178 VAL A O 1
ATOM 1315 N N . GLU A 1 179 ? -2.815 -1.600 20.305 1.00 97.44 179 GLU A N 1
ATOM 1316 C CA . GLU A 1 179 ? -2.268 -2.341 21.449 1.00 97.44 179 GLU A CA 1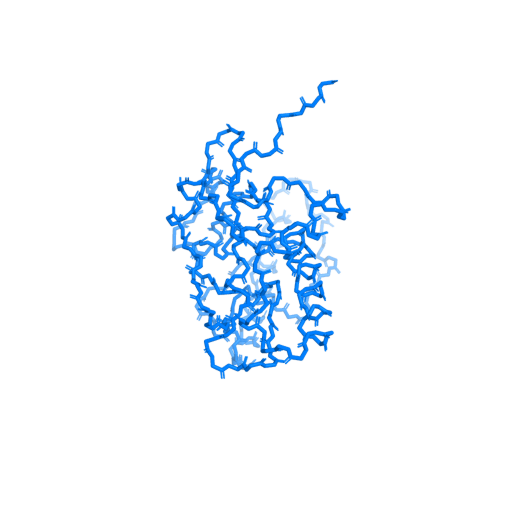
ATOM 1317 C C . GLU A 1 179 ? -2.027 -3.817 21.115 1.00 97.44 179 GLU A C 1
ATOM 1319 O O . GLU A 1 179 ? -0.961 -4.356 21.420 1.00 97.44 179 GLU A O 1
ATOM 1324 N N . ALA A 1 180 ? -2.976 -4.469 20.435 1.00 98.06 180 ALA A N 1
ATOM 1325 C CA . ALA A 1 180 ? -2.823 -5.853 20.002 1.00 98.06 180 ALA A CA 1
ATOM 1326 C C . ALA A 1 180 ? -1.650 -6.026 19.023 1.00 98.06 180 ALA A C 1
ATOM 1328 O O . ALA A 1 180 ? -0.904 -6.996 19.137 1.00 98.06 180 ALA A O 1
ATOM 1329 N N . LEU A 1 181 ? -1.457 -5.091 18.088 1.00 97.88 181 LEU A N 1
ATOM 1330 C CA . LEU A 1 181 ? -0.336 -5.111 17.142 1.00 97.88 181 LEU A CA 1
ATOM 1331 C C . LEU A 1 181 ? 1.009 -4.860 17.835 1.00 97.88 181 LEU A C 1
ATOM 1333 O O . LEU A 1 181 ? 1.983 -5.555 17.543 1.00 97.88 181 LEU A O 1
ATOM 1337 N N . ILE A 1 182 ? 1.063 -3.939 18.799 1.00 96.75 182 ILE A N 1
ATOM 1338 C CA . ILE A 1 182 ? 2.253 -3.728 19.639 1.00 96.75 182 ILE A CA 1
ATOM 1339 C C . ILE A 1 182 ? 2.581 -5.004 20.422 1.00 96.75 182 ILE A C 1
ATOM 1341 O O . ILE A 1 182 ? 3.737 -5.424 20.462 1.00 96.75 182 ILE A O 1
ATOM 1345 N N . GLY A 1 183 ? 1.568 -5.674 20.982 1.00 96.69 183 GLY A N 1
ATOM 1346 C CA . GLY A 1 183 ? 1.723 -6.967 21.654 1.00 96.69 183 GLY A CA 1
ATOM 1347 C C . GLY A 1 183 ? 2.241 -8.088 20.742 1.00 96.69 183 GLY A C 1
ATOM 1348 O O . GLY A 1 183 ? 2.856 -9.034 21.226 1.00 96.69 183 GLY A O 1
ATOM 1349 N N . GLN A 1 184 ? 2.051 -7.966 19.425 1.00 96.19 184 GLN A N 1
ATOM 1350 C CA . GLN A 1 184 ? 2.607 -8.867 18.406 1.00 96.19 184 GLN A CA 1
ATOM 1351 C C . GLN A 1 184 ? 4.021 -8.462 17.944 1.00 96.19 184 GLN A C 1
ATOM 1353 O O . GLN A 1 184 ? 4.595 -9.124 17.082 1.00 96.19 184 GLN A O 1
ATOM 1358 N N . GLY A 1 185 ? 4.593 -7.391 18.503 1.00 94.00 185 GLY A N 1
ATOM 1359 C CA . GLY A 1 185 ? 5.939 -6.912 18.187 1.00 94.00 185 GLY A CA 1
ATOM 1360 C C . GLY A 1 185 ? 6.012 -5.854 17.082 1.00 94.00 185 GLY A C 1
ATOM 1361 O O . GLY A 1 185 ? 7.111 -5.549 16.618 1.00 94.00 185 GLY A O 1
ATOM 1362 N N . ILE A 1 186 ? 4.882 -5.278 16.653 1.00 92.88 186 ILE A N 1
ATOM 1363 C CA . ILE A 1 186 ? 4.882 -4.146 15.715 1.00 92.88 186 ILE A CA 1
ATOM 1364 C C . ILE A 1 186 ? 5.265 -2.864 16.468 1.00 92.88 186 ILE A C 1
ATOM 1366 O O . ILE A 1 186 ? 4.633 -2.496 17.454 1.00 92.88 186 ILE A O 1
ATOM 1370 N N . ASN A 1 187 ? 6.303 -2.172 15.997 1.00 91.19 187 ASN A N 1
ATOM 1371 C CA . ASN A 1 187 ? 6.849 -0.971 16.638 1.00 91.19 187 ASN A CA 1
ATOM 1372 C C . ASN A 1 187 ? 6.503 0.303 15.851 1.00 91.19 187 ASN A C 1
ATOM 1374 O O . ASN A 1 187 ? 6.146 0.224 14.676 1.00 91.19 187 ASN A O 1
ATOM 1378 N N . ARG A 1 188 ? 6.683 1.476 16.482 1.00 89.88 188 ARG A N 1
ATOM 1379 C CA . ARG A 1 188 ? 6.510 2.809 15.861 1.00 89.88 188 ARG A CA 1
ATOM 1380 C C . ARG A 1 188 ? 5.098 3.063 15.308 1.00 89.88 188 ARG A C 1
ATOM 1382 O O . ARG A 1 188 ? 4.918 3.654 14.246 1.00 89.88 188 ARG A O 1
ATOM 1389 N N . ILE A 1 189 ? 4.088 2.596 16.037 1.00 93.50 189 ILE A N 1
ATOM 1390 C CA . ILE A 1 189 ? 2.662 2.727 15.704 1.00 93.50 189 ILE A CA 1
ATOM 1391 C C . ILE A 1 189 ? 1.887 3.352 16.876 1.00 93.50 189 ILE A C 1
ATOM 1393 O O . ILE A 1 189 ? 2.413 3.438 17.985 1.00 93.50 189 ILE A O 1
ATOM 1397 N N . GLY A 1 190 ? 0.649 3.807 16.646 1.00 83.94 190 GLY A N 1
ATOM 1398 C CA . GLY A 1 190 ? -0.196 4.369 17.713 1.00 83.94 190 GLY A CA 1
ATOM 1399 C C . GLY A 1 190 ? 0.003 5.852 18.051 1.00 83.94 190 GLY A C 1
ATOM 1400 O O . GLY A 1 190 ? -0.304 6.273 19.161 1.00 83.94 190 GLY A O 1
ATOM 1401 N N . GLY A 1 191 ? 0.541 6.657 17.132 1.00 75.62 191 GLY A N 1
ATOM 1402 C CA . GLY A 1 191 ? 0.617 8.122 17.263 1.00 75.62 191 GLY A CA 1
ATOM 1403 C C . GLY A 1 191 ? 1.695 8.665 18.205 1.00 75.62 191 GLY A C 1
ATOM 1404 O O . GLY A 1 191 ? 1.963 9.862 18.183 1.00 75.62 191 GLY A O 1
ATOM 1405 N N . ALA A 1 192 ? 2.340 7.809 18.996 1.00 61.25 192 ALA A N 1
ATOM 1406 C CA . ALA A 1 192 ? 3.471 8.171 19.839 1.00 61.25 192 ALA A CA 1
ATOM 1407 C C . ALA A 1 192 ? 4.767 7.592 19.266 1.00 61.25 192 ALA A C 1
ATOM 1409 O O . ALA A 1 192 ? 4.793 6.447 18.805 1.00 61.25 192 ALA A O 1
ATOM 1410 N N . ASP A 1 193 ? 5.846 8.374 19.343 1.00 58.97 193 ASP A N 1
ATOM 1411 C CA . ASP A 1 193 ? 7.192 7.956 18.959 1.00 58.97 193 ASP A CA 1
ATOM 1412 C C . ASP A 1 193 ? 7.716 6.925 19.971 1.00 58.97 193 ASP A C 1
ATOM 1414 O O . ASP A 1 193 ? 8.422 7.214 20.939 1.00 58.97 193 ASP A O 1
ATOM 1418 N N . THR A 1 194 ? 7.216 5.699 19.847 1.00 48.06 194 THR A N 1
ATOM 1419 C CA . THR A 1 194 ? 7.406 4.653 20.844 1.00 48.06 194 THR A CA 1
ATOM 1420 C C . THR A 1 194 ? 8.760 3.981 20.639 1.00 48.06 194 THR A C 1
ATOM 1422 O O . THR A 1 194 ? 8.889 2.950 19.984 1.00 48.06 194 THR A O 1
ATOM 1425 N N . ARG A 1 195 ? 9.732 4.589 21.330 1.00 42.91 195 ARG A N 1
ATOM 1426 C CA . ARG A 1 195 ? 11.088 4.156 21.708 1.00 42.91 195 ARG A CA 1
ATOM 1427 C C . ARG A 1 195 ? 12.204 4.341 20.659 1.00 42.91 195 ARG A C 1
ATOM 1429 O O . ARG A 1 195 ? 12.149 3.740 19.585 1.00 42.91 195 ARG A O 1
ATOM 1436 N N . PRO A 1 196 ? 13.27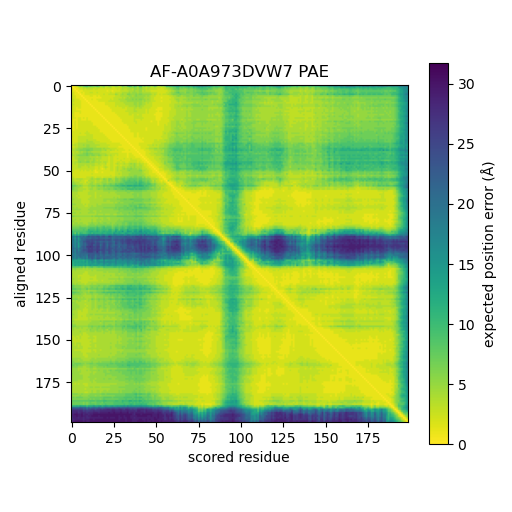7 5.089 21.004 1.00 39.78 196 PRO A N 1
ATOM 1437 C CA . PRO A 1 196 ? 14.519 5.056 20.246 1.00 39.78 196 PRO A CA 1
ATOM 1438 C C . PRO A 1 196 ? 15.170 3.673 20.366 1.00 39.78 196 PRO A C 1
ATOM 1440 O O . PRO A 1 196 ? 14.953 2.942 21.336 1.00 39.78 196 PRO A O 1
ATOM 1443 N N . HIS A 1 197 ? 15.958 3.325 19.351 1.00 45.31 197 HIS A N 1
ATOM 1444 C CA . HIS A 1 197 ? 16.770 2.113 19.305 1.00 45.31 197 HIS A CA 1
ATOM 1445 C C . HIS A 1 197 ? 17.572 1.981 20.610 1.00 45.31 197 HIS A C 1
ATOM 1447 O O . HIS A 1 197 ? 18.351 2.875 20.941 1.00 45.31 197 HIS A O 1
ATOM 1453 N N . ALA A 1 198 ? 17.407 0.876 21.343 1.00 38.16 198 ALA A N 1
ATOM 1454 C CA . ALA A 1 198 ? 18.500 0.423 22.192 1.00 38.16 198 ALA A CA 1
ATOM 1455 C C . ALA A 1 198 ? 19.657 0.080 21.241 1.00 38.16 198 ALA A C 1
ATOM 1457 O O . ALA A 1 198 ? 19.455 -0.676 20.281 1.00 38.16 198 ALA A O 1
ATOM 1458 N N . ALA A 1 199 ? 20.787 0.758 21.446 1.00 36.12 199 ALA A N 1
ATOM 1459 C CA . ALA A 1 199 ? 22.057 0.486 20.784 1.00 36.12 199 ALA A CA 1
ATOM 1460 C C . ALA A 1 199 ? 22.611 -0.880 21.208 1.00 36.12 199 ALA A C 1
ATOM 1462 O O . ALA A 1 199 ? 22.332 -1.290 22.361 1.00 36.12 199 ALA A O 1
#

Secondary structure (DSSP, 8-state):
-----S--TT-HHHHHHHHHHHHHHHHHHHHHHHHHSTT-TT-------SSPPP-------BSS-B-HHHHHTT---TTEEEEE------TTSSS-------SS-TT--EEEEGGGGSBSS-TT----STTSSB-HHHHHHHTSHHHHHHHHHHHHHHHHHHHHHT--GGGS-HHHHHHHHHHTT--S-SSS---PPP-